Protein AF-U2UKI4-F1 (afdb_monomer_lite)

pLDDT: mean 73.52, std 23.86, range [26.61, 98.69]

Sequence (306 aa):
MVTELLAALIFVGAVLVFVGRFYAHRKAKPEQERKERENLVVSTERLKEELSRSADVIVARMEEHVEQLDGMLQEADAKNSVFEALLRESEENRKALEASLQAARETVQKLREQQEASAAQIRSMERVVQALPAQGVPFVPPPPPIPMGAAATYEGGAPAAEPAPTVTEREDAAEFAAVLQNSIERDAVGEETSKTPLASTIGQVREAEKIVSPPSAPPLDAKEAKEAKGAEALPAPRGIKPAPVPPRMEAPAPKTAEGPHEATTADRARALLLSGIPVEEVSRQTGMGKGAVELVKEMSRRQLAQ

Foldseek 3Di:
DVVVVVVVVVVVVVVVVVVVVVVVVVVVVVVVVVVVVVVVVVVVVVVVVVVVVVVVVVVVVVVVVVVVVVVVVVVVVVVVVVVVVVVVVVVVVVVVVVVVVVVVVVVVVVVVVVVVVVVVVVVVVVVVVVPDPDDDDDDDDDDDDDDDDDDDDDDDDDDDDDPDDDPPVVVVVVVVVVVVVVVVVVVVVVVVDDDDDDDDDPDPDDDDDDDDDDDDDDDDDDDDDDDDDDDDDDDDDDDDDDDDDDDDDDDPDDDDDDDDDPQDLLNQLLVCVVVVHDLVVSCVVSVPPSVRSVVSVVVVVVVVVD

Secondary structure (DSSP, 8-state):
-HHHHHHHHHHHHHHHHHHHHHHHHHHHHHHHHHHHHHHHHHHHHHHHHHHHHHHHHHHHHHHHHHHHHHHHHHHHHHHHHHHHHHHHHHHHHHHHHHHHHHHHHHHHHHHHHHHHHHHHHHHHHHHHHHTS----PPP-PPPPPPP---------------PPPPTTHHHHHHHHHHHHHHHHHHHHHHHTS--------S---S---------------------------------PPPPPPPP-PPPPPPP---------HHHHHHHHHHTT--HHHHHHHH---HHHHHHHHHHHHHHTT-

Structure (mmCIF, N/CA/C/O backbone):
data_AF-U2UKI4-F1
#
_entry.id   AF-U2UKI4-F1
#
loop_
_atom_site.group_PDB
_atom_site.id
_atom_site.type_symbol
_atom_site.label_atom_id
_atom_site.label_alt_id
_atom_site.label_comp_id
_atom_site.label_asym_id
_atom_site.label_entity_id
_atom_site.label_seq_id
_atom_site.pdbx_PDB_ins_code
_atom_site.Cartn_x
_atom_site.Cartn_y
_atom_site.Cartn_z
_atom_site.occupancy
_atom_site.B_iso_or_equiv
_atom_site.auth_seq_id
_atom_site.auth_comp_id
_atom_site.auth_asym_id
_atom_site.auth_atom_id
_atom_site.pdbx_PDB_model_num
ATOM 1 N N . MET A 1 1 ? 57.904 27.242 -67.531 1.00 71.69 1 MET A N 1
ATOM 2 C CA . MET A 1 1 ? 57.538 26.172 -68.484 1.00 71.69 1 MET A CA 1
ATOM 3 C C . MET A 1 1 ? 57.371 24.811 -67.800 1.00 71.69 1 MET A C 1
ATOM 5 O O . MET A 1 1 ? 56.239 24.400 -67.598 1.00 71.69 1 MET A O 1
ATOM 9 N N . VAL A 1 2 ? 58.436 24.101 -67.389 1.00 81.31 2 VAL A N 1
ATOM 10 C CA . VAL A 1 2 ? 58.304 22.723 -66.837 1.00 81.31 2 VAL A CA 1
ATOM 11 C C . VAL A 1 2 ? 57.632 22.678 -65.453 1.00 81.31 2 VAL A C 1
ATOM 13 O O . VAL A 1 2 ? 56.797 21.816 -65.195 1.00 81.31 2 VAL A O 1
ATOM 16 N N . THR A 1 3 ? 57.939 23.629 -64.569 1.00 88.25 3 THR A N 1
ATOM 17 C CA . THR A 1 3 ? 57.334 23.724 -63.226 1.00 88.25 3 THR A CA 1
ATOM 18 C C . THR A 1 3 ? 55.847 24.083 -63.267 1.00 88.25 3 THR A C 1
ATOM 20 O O . THR A 1 3 ? 55.067 23.564 -62.475 1.00 88.25 3 THR A O 1
ATOM 23 N N . GLU A 1 4 ? 55.437 24.915 -64.224 1.00 86.56 4 GLU A N 1
ATOM 24 C CA . GLU A 1 4 ? 54.034 25.288 -64.445 1.00 86.56 4 GLU A CA 1
ATOM 25 C C . GLU A 1 4 ? 53.211 24.102 -64.958 1.00 86.56 4 GLU A C 1
ATOM 27 O O . GLU A 1 4 ? 52.082 23.907 -64.517 1.00 86.56 4 GLU A O 1
ATOM 32 N N . LEU A 1 5 ? 53.791 23.257 -65.820 1.00 89.06 5 LEU A N 1
ATOM 33 C CA . LEU A 1 5 ? 53.155 22.017 -66.277 1.00 89.06 5 LEU A CA 1
ATOM 34 C C . LEU A 1 5 ? 52.979 21.006 -65.136 1.00 89.06 5 LEU A C 1
ATOM 36 O O . LEU A 1 5 ? 51.926 20.378 -65.031 1.00 89.06 5 LEU A O 1
ATOM 40 N N . LEU A 1 6 ? 53.975 20.876 -64.252 1.00 90.88 6 LEU A N 1
ATOM 41 C CA . LEU A 1 6 ? 53.879 20.002 -63.080 1.00 90.88 6 LEU A CA 1
ATOM 42 C C . LEU A 1 6 ? 52.797 20.496 -62.103 1.00 90.88 6 LEU A C 1
ATOM 44 O O . LEU A 1 6 ? 51.985 19.705 -61.625 1.00 90.88 6 LEU A O 1
ATOM 48 N N . ALA A 1 7 ? 52.746 21.808 -61.855 1.00 88.38 7 ALA A N 1
ATOM 49 C CA . ALA A 1 7 ? 51.719 22.425 -61.020 1.00 88.38 7 ALA A CA 1
ATOM 50 C C . ALA A 1 7 ? 50.311 22.261 -61.621 1.00 88.38 7 ALA A C 1
ATOM 52 O O . ALA A 1 7 ? 49.372 21.924 -60.898 1.00 88.38 7 ALA A O 1
ATOM 53 N N . ALA A 1 8 ? 50.166 22.419 -62.942 1.00 93.31 8 ALA A N 1
ATOM 54 C CA . ALA A 1 8 ? 48.902 22.196 -63.640 1.00 93.31 8 ALA A CA 1
ATOM 55 C C . ALA A 1 8 ? 48.437 20.733 -63.532 1.00 93.31 8 ALA A C 1
ATOM 57 O O . ALA A 1 8 ? 47.262 20.484 -63.267 1.00 93.31 8 ALA A O 1
ATOM 58 N N . LEU A 1 9 ? 49.348 19.762 -63.659 1.00 93.62 9 LEU A N 1
ATOM 59 C CA . LEU A 1 9 ? 49.018 18.339 -63.531 1.00 93.62 9 LEU A CA 1
ATOM 60 C C . LEU A 1 9 ? 48.553 17.982 -62.110 1.00 93.62 9 LEU A C 1
ATOM 62 O O . LEU A 1 9 ? 47.568 17.261 -61.945 1.00 93.62 9 LEU A O 1
ATOM 66 N N . ILE A 1 10 ? 49.219 18.522 -61.085 1.00 93.50 10 ILE A N 1
ATOM 67 C CA . ILE A 1 10 ? 48.817 18.344 -59.682 1.00 93.50 10 ILE A CA 1
ATOM 68 C C . ILE A 1 10 ? 47.435 18.959 -59.442 1.00 93.50 10 ILE A C 1
ATOM 70 O O . ILE A 1 10 ? 46.594 18.335 -58.797 1.00 93.50 10 ILE A O 1
ATOM 74 N N . PHE A 1 11 ? 47.171 20.147 -59.993 1.00 95.12 11 PHE A N 1
ATOM 75 C CA . PHE A 1 11 ? 45.873 20.805 -59.855 1.00 95.12 11 PHE A CA 1
ATOM 76 C C . PHE A 1 11 ? 44.751 19.988 -60.509 1.00 95.12 11 PHE A C 1
ATOM 78 O O . PHE A 1 11 ? 43.715 19.755 -59.889 1.00 95.12 11 PHE A O 1
ATOM 85 N N . VAL A 1 12 ? 44.975 19.470 -61.719 1.00 95.50 12 VAL A N 1
ATOM 86 C CA . VAL A 1 12 ? 44.020 18.586 -62.407 1.00 95.50 12 VAL A CA 1
ATOM 87 C C . VAL A 1 12 ? 43.784 17.300 -61.610 1.00 95.50 12 VAL A C 1
ATOM 89 O O . VAL A 1 12 ? 42.635 16.894 -61.432 1.00 95.50 12 VAL A O 1
ATOM 92 N N . GLY A 1 13 ? 44.842 16.691 -61.068 1.00 94.25 13 GLY A N 1
ATOM 93 C CA . GLY A 1 13 ? 44.728 15.519 -60.198 1.00 94.25 13 GLY A CA 1
ATOM 94 C C . GLY A 1 13 ? 43.911 15.798 -58.932 1.00 94.25 13 GLY A C 1
ATOM 95 O O . GLY A 1 13 ? 43.020 15.022 -58.586 1.00 94.25 13 GLY A O 1
ATOM 96 N N . ALA A 1 14 ? 44.148 16.936 -58.276 1.00 94.94 14 ALA A N 1
ATOM 97 C CA . ALA A 1 14 ? 43.405 17.352 -57.088 1.00 94.94 14 ALA A CA 1
ATOM 98 C C . ALA A 1 14 ? 41.920 17.603 -57.392 1.00 94.94 14 ALA A C 1
ATOM 100 O O . ALA A 1 14 ? 41.055 17.161 -56.633 1.00 94.94 14 ALA A O 1
ATOM 101 N N . VAL A 1 15 ? 41.610 18.241 -58.526 1.00 95.69 15 VAL A N 1
ATOM 102 C CA . VAL A 1 15 ? 40.228 18.447 -58.986 1.00 95.69 15 VAL A CA 1
ATOM 103 C C . VAL A 1 15 ? 39.543 17.107 -59.262 1.00 95.69 15 VAL A C 1
ATOM 105 O O . VAL A 1 15 ? 38.402 16.909 -58.842 1.00 95.69 15 VAL A O 1
ATOM 108 N N . LEU A 1 16 ? 40.233 16.154 -59.894 1.00 94.31 16 LEU A N 1
ATOM 109 C CA . LEU A 1 16 ? 39.678 14.829 -60.180 1.00 94.31 16 LEU A CA 1
ATOM 110 C C . LEU A 1 16 ? 39.326 14.067 -58.890 1.00 94.31 16 LEU A C 1
ATOM 112 O O . LEU A 1 16 ? 38.229 13.515 -58.769 1.00 94.31 16 LEU A O 1
ATOM 116 N N . VAL A 1 17 ? 40.221 14.087 -57.897 1.00 94.12 17 VAL A N 1
ATOM 117 C CA . VAL A 1 17 ? 39.981 13.477 -56.577 1.00 94.12 17 VAL A CA 1
ATOM 118 C C . VAL A 1 17 ? 38.844 14.188 -55.845 1.00 94.12 17 VAL A C 1
ATOM 120 O O . VAL A 1 17 ? 37.998 13.527 -55.236 1.00 94.12 17 VAL A O 1
ATOM 123 N N . PHE A 1 18 ? 38.779 15.518 -55.928 1.00 93.94 18 PHE A N 1
ATOM 124 C CA . PHE A 1 18 ? 37.716 16.304 -55.308 1.00 93.94 18 PHE A CA 1
ATOM 125 C C . PHE A 1 18 ? 36.343 15.956 -55.889 1.00 93.94 18 PHE A C 1
ATOM 127 O O . PHE A 1 18 ? 35.408 15.701 -55.132 1.00 93.94 18 PHE A O 1
ATOM 134 N N . VAL A 1 19 ? 36.225 15.852 -57.216 1.00 91.50 19 VAL A N 1
ATOM 135 C CA . VAL A 1 19 ? 34.980 15.457 -57.889 1.00 91.50 19 VAL A CA 1
ATOM 136 C C . VAL A 1 19 ? 34.596 14.020 -57.530 1.00 91.50 19 VAL A C 1
ATOM 138 O O . VAL A 1 19 ? 33.446 13.773 -57.161 1.00 91.50 19 VAL A O 1
ATOM 141 N N . GLY A 1 20 ? 35.544 13.078 -57.549 1.00 91.19 20 GLY A N 1
ATOM 142 C CA . GLY A 1 20 ? 35.289 11.689 -57.146 1.00 91.19 20 GLY A CA 1
ATOM 143 C C . GLY A 1 20 ? 34.791 11.580 -55.701 1.00 91.19 20 GLY A C 1
ATOM 144 O O . GLY A 1 20 ? 33.790 10.914 -55.424 1.00 91.19 20 GLY A O 1
ATOM 145 N N . ARG A 1 21 ? 35.427 12.311 -54.780 1.00 89.88 21 ARG A N 1
ATOM 146 C CA . ARG A 1 21 ? 35.024 12.371 -53.370 1.00 89.88 21 ARG A CA 1
ATOM 147 C C . ARG A 1 21 ? 33.685 13.084 -53.180 1.00 89.88 21 ARG A C 1
ATOM 149 O O . ARG A 1 21 ? 32.901 12.662 -52.333 1.00 89.88 21 ARG A O 1
ATOM 156 N N . PHE A 1 22 ? 33.389 14.106 -53.980 1.00 86.50 22 PHE A N 1
ATOM 157 C CA . PHE A 1 22 ? 32.106 14.806 -53.963 1.00 86.50 22 PHE A CA 1
ATOM 158 C C . PHE A 1 22 ? 30.955 13.894 -54.408 1.00 86.50 22 PHE A C 1
ATOM 160 O O . PHE A 1 22 ? 29.929 13.834 -53.733 1.00 86.50 22 PHE A O 1
ATOM 167 N N . TYR A 1 23 ? 31.134 13.115 -55.480 1.00 86.88 23 TYR A N 1
ATOM 168 C CA . TYR A 1 23 ? 30.135 12.134 -55.920 1.00 86.88 23 TYR A CA 1
ATOM 169 C C . TYR A 1 23 ? 29.946 10.992 -54.915 1.00 86.88 23 TYR A C 1
ATOM 171 O O . TYR A 1 23 ? 28.807 10.599 -54.658 1.00 86.88 23 TYR A O 1
ATOM 179 N N . ALA A 1 24 ? 31.029 10.490 -54.312 1.00 80.31 24 ALA A N 1
ATOM 180 C CA . ALA A 1 24 ? 30.949 9.468 -53.269 1.00 80.31 24 ALA A CA 1
ATOM 181 C C . ALA A 1 24 ? 30.188 9.976 -52.032 1.00 80.31 24 ALA A C 1
ATOM 183 O O . ALA A 1 24 ? 29.273 9.306 -51.559 1.00 80.31 24 ALA A O 1
ATOM 184 N N . HIS A 1 25 ? 30.482 11.195 -51.566 1.00 78.88 25 HIS A N 1
ATOM 185 C CA . HIS A 1 25 ? 29.762 11.823 -50.449 1.00 78.88 25 HIS A CA 1
ATOM 186 C C . HIS A 1 25 ? 28.290 12.076 -50.761 1.00 78.88 25 HIS A C 1
ATOM 188 O O . HIS A 1 25 ? 27.431 11.869 -49.906 1.00 78.88 25 HIS A O 1
ATOM 194 N N . ARG A 1 26 ? 27.970 12.488 -51.991 1.00 78.62 26 ARG A N 1
ATOM 195 C CA . ARG A 1 26 ? 26.581 12.749 -52.390 1.00 78.62 26 ARG A CA 1
ATOM 196 C C . ARG A 1 26 ? 25.742 11.470 -52.473 1.00 78.62 26 ARG A C 1
ATOM 198 O O . ARG A 1 26 ? 24.541 11.542 -52.251 1.00 78.62 26 ARG A O 1
ATOM 205 N N . LYS A 1 27 ? 26.366 10.317 -52.743 1.00 76.62 27 LYS A N 1
ATOM 206 C CA . LYS A 1 27 ? 25.721 8.992 -52.689 1.00 76.62 27 LYS A CA 1
ATOM 207 C C . LYS A 1 27 ? 25.698 8.390 -51.280 1.00 76.62 27 LYS A C 1
ATOM 209 O O . LYS A 1 27 ? 24.768 7.665 -50.957 1.00 76.62 27 LYS A O 1
ATOM 214 N N . ALA A 1 28 ? 26.674 8.714 -50.434 1.00 76.06 28 ALA A N 1
ATOM 215 C CA . ALA A 1 28 ? 26.729 8.227 -49.056 1.00 76.06 28 ALA A CA 1
ATOM 216 C C . ALA A 1 28 ? 25.673 8.877 -48.142 1.00 76.06 28 ALA A C 1
ATOM 218 O O . ALA A 1 28 ? 25.154 8.205 -47.259 1.00 76.06 28 ALA A O 1
ATOM 219 N N . LYS A 1 29 ? 25.311 10.148 -48.375 1.00 76.44 29 LYS A N 1
ATOM 220 C CA . LYS A 1 29 ? 24.266 10.854 -47.605 1.00 76.44 29 LYS A CA 1
ATOM 221 C C . LYS A 1 29 ? 22.887 10.168 -47.613 1.00 76.44 29 LYS A C 1
ATOM 223 O O . LYS A 1 29 ? 22.391 9.895 -46.527 1.00 76.44 29 LYS A O 1
ATOM 228 N N . PRO A 1 30 ? 22.268 9.843 -48.768 1.00 78.00 30 PRO A N 1
ATOM 229 C CA . PRO A 1 30 ? 20.951 9.197 -48.775 1.00 78.00 30 PRO A CA 1
ATOM 230 C C . PRO A 1 30 ? 20.979 7.783 -48.177 1.00 78.00 30 PRO A C 1
ATOM 232 O O . PRO A 1 30 ? 20.024 7.373 -47.525 1.00 78.00 30 PRO A O 1
ATOM 235 N N . GLU A 1 31 ? 22.081 7.047 -48.346 1.00 79.81 31 GLU A N 1
ATOM 236 C CA . GLU A 1 31 ? 22.286 5.740 -47.705 1.00 79.81 31 GLU A CA 1
ATOM 237 C C . GLU A 1 31 ? 22.402 5.861 -46.180 1.00 79.81 31 GLU A C 1
ATOM 239 O O . GLU A 1 31 ? 21.890 5.021 -45.442 1.00 79.81 31 GLU A O 1
ATOM 244 N N . GLN A 1 32 ? 23.054 6.916 -45.691 1.00 83.12 32 GLN A N 1
ATOM 245 C CA . GLN A 1 32 ? 23.156 7.198 -44.264 1.00 83.12 32 GLN A CA 1
ATOM 246 C C . GLN A 1 32 ? 21.801 7.609 -43.675 1.00 83.12 32 GLN A C 1
ATOM 248 O O . GLN A 1 32 ? 21.391 7.041 -42.669 1.00 83.12 32 GLN A O 1
ATOM 253 N N . GLU A 1 33 ? 21.068 8.510 -44.331 1.00 85.00 33 GLU A N 1
ATOM 254 C CA . GLU A 1 33 ? 19.724 8.918 -43.897 1.00 85.00 33 GLU A CA 1
ATOM 255 C C . GLU A 1 33 ? 18.743 7.738 -43.882 1.00 85.00 33 GLU A C 1
ATOM 257 O O . GLU A 1 33 ? 17.903 7.628 -42.989 1.00 85.00 33 GLU A O 1
ATOM 262 N N . ARG A 1 34 ? 18.851 6.819 -44.849 1.00 85.75 34 ARG A N 1
ATOM 263 C CA . ARG A 1 34 ? 18.060 5.585 -44.860 1.00 85.75 34 ARG A CA 1
ATOM 264 C C . ARG A 1 34 ? 18.388 4.699 -43.657 1.00 85.75 34 ARG A C 1
ATOM 266 O O . ARG A 1 34 ? 17.469 4.262 -42.973 1.00 85.75 34 ARG A O 1
ATOM 273 N N . LYS A 1 35 ? 19.673 4.485 -43.365 1.00 87.19 35 LYS A N 1
ATOM 274 C CA . LYS A 1 35 ? 20.114 3.718 -42.187 1.00 87.19 35 LYS A CA 1
ATOM 275 C C . LYS A 1 35 ? 19.677 4.370 -40.879 1.00 87.19 35 LYS A C 1
ATOM 277 O O . LYS A 1 35 ? 19.259 3.675 -39.963 1.00 87.19 35 LYS A O 1
ATOM 282 N N . GLU A 1 36 ? 19.734 5.695 -40.789 1.00 88.25 36 GLU A N 1
ATOM 283 C CA . GLU A 1 36 ? 19.245 6.440 -39.626 1.00 88.25 36 GLU A CA 1
ATOM 284 C C . GLU A 1 36 ? 17.736 6.244 -39.438 1.00 88.25 36 GLU A C 1
ATOM 286 O O . GLU A 1 36 ? 17.299 5.975 -38.321 1.00 88.25 36 GLU A O 1
ATOM 291 N N . ARG A 1 37 ? 16.943 6.277 -40.518 1.00 91.75 37 ARG A N 1
ATOM 292 C CA . ARG A 1 37 ? 15.501 5.971 -40.474 1.00 91.75 37 ARG A CA 1
ATOM 293 C C . ARG A 1 37 ? 15.219 4.530 -40.060 1.00 91.75 37 ARG A C 1
ATOM 295 O O . ARG A 1 37 ? 14.342 4.311 -39.234 1.00 91.75 37 ARG A O 1
ATOM 302 N N . GLU A 1 38 ? 15.958 3.565 -40.598 1.00 91.31 38 GLU A N 1
ATOM 303 C CA . GLU A 1 38 ? 15.836 2.154 -40.211 1.00 91.31 38 GLU A CA 1
ATOM 304 C C . GLU A 1 38 ? 16.167 1.969 -38.718 1.00 91.31 38 GLU A C 1
ATOM 306 O O . GLU A 1 38 ? 15.392 1.357 -37.985 1.00 91.31 38 GLU A O 1
ATOM 311 N N . ASN A 1 39 ? 17.239 2.596 -38.226 1.00 92.56 39 ASN A N 1
ATOM 312 C CA . ASN A 1 39 ? 17.608 2.572 -36.808 1.00 92.56 39 ASN A CA 1
ATOM 313 C C . ASN A 1 39 ? 16.569 3.261 -35.911 1.00 92.56 39 ASN A C 1
ATOM 315 O O . ASN A 1 39 ? 16.307 2.787 -34.805 1.00 92.56 39 ASN A O 1
ATOM 319 N N . LEU A 1 40 ? 15.973 4.366 -36.368 1.00 93.69 40 LEU A N 1
ATOM 320 C CA . LEU A 1 40 ? 14.883 5.055 -35.671 1.00 93.69 40 LEU A CA 1
ATOM 321 C C . LEU A 1 40 ? 13.663 4.144 -35.535 1.00 93.69 40 LEU A C 1
ATOM 3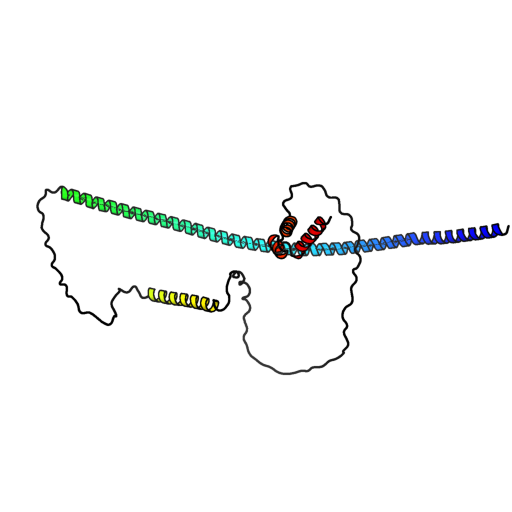23 O O . LEU A 1 40 ? 13.140 4.011 -34.433 1.00 93.69 40 LEU A O 1
ATOM 327 N N . VAL A 1 41 ? 13.253 3.471 -36.614 1.00 94.69 41 VAL A N 1
ATOM 328 C CA . VAL A 1 41 ? 12.132 2.518 -36.583 1.00 94.69 41 VAL A CA 1
ATOM 329 C C . VAL A 1 41 ? 12.418 1.394 -35.587 1.00 94.69 41 VAL A C 1
ATOM 331 O O . VAL A 1 41 ? 11.618 1.171 -34.680 1.00 94.69 41 VAL A O 1
ATOM 334 N N . VAL A 1 42 ? 13.602 0.778 -35.656 1.00 95.38 42 VAL A N 1
ATOM 335 C CA . VAL A 1 42 ? 14.006 -0.268 -34.702 1.00 95.38 42 VAL A CA 1
ATOM 336 C C . VAL A 1 42 ? 14.007 0.258 -33.263 1.00 95.38 42 VAL A C 1
ATOM 338 O O . VAL A 1 42 ? 13.518 -0.418 -32.363 1.00 95.38 42 VAL A O 1
ATOM 341 N N . SER A 1 43 ? 14.495 1.478 -33.024 1.00 92.94 43 SER A N 1
ATOM 342 C CA . SER A 1 43 ? 14.511 2.079 -31.682 1.00 92.94 43 SER A CA 1
ATOM 343 C C . SER A 1 43 ? 13.098 2.343 -31.156 1.00 92.94 43 SER A C 1
ATOM 345 O O . SER A 1 43 ? 12.835 2.126 -29.976 1.00 92.94 43 SER A O 1
ATOM 347 N N . THR A 1 44 ? 12.167 2.764 -32.019 1.00 95.25 44 THR A N 1
ATOM 348 C CA . THR A 1 44 ? 10.759 2.954 -31.634 1.00 95.25 44 THR A CA 1
ATOM 349 C C . THR A 1 44 ? 10.053 1.636 -31.335 1.00 95.25 44 THR A C 1
ATOM 351 O O . THR A 1 44 ? 9.263 1.571 -30.394 1.00 95.25 44 THR A O 1
ATOM 354 N N . GLU A 1 45 ? 10.359 0.572 -32.081 1.00 95.75 45 GLU A N 1
ATOM 355 C CA . GLU A 1 45 ? 9.827 -0.766 -31.813 1.00 95.75 45 GLU A CA 1
ATOM 356 C C . GLU A 1 45 ? 10.361 -1.320 -30.491 1.00 95.75 45 GLU A C 1
ATOM 358 O O . GLU A 1 45 ? 9.579 -1.815 -29.681 1.00 95.75 45 GLU A O 1
ATOM 363 N N . ARG A 1 46 ? 11.661 -1.151 -30.223 1.00 94.19 46 ARG A N 1
ATOM 364 C CA . ARG A 1 46 ? 12.276 -1.516 -28.938 1.00 94.19 46 ARG A CA 1
ATOM 365 C C . ARG A 1 46 ? 11.680 -0.742 -27.771 1.00 94.19 46 ARG A C 1
ATOM 367 O O . ARG A 1 46 ? 11.338 -1.347 -26.763 1.00 94.19 46 ARG A O 1
ATOM 374 N N . LEU A 1 47 ? 11.489 0.569 -27.918 1.00 95.50 47 LEU A N 1
ATOM 375 C CA . LEU A 1 47 ? 10.845 1.381 -2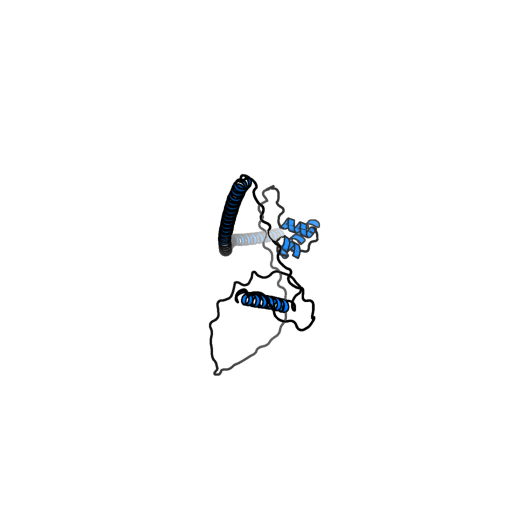6.888 1.00 95.50 47 LEU A CA 1
ATOM 376 C C . LEU A 1 47 ? 9.405 0.921 -26.631 1.00 95.50 47 LEU A C 1
ATOM 378 O O . LEU A 1 47 ? 8.982 0.854 -25.483 1.00 95.50 47 LEU A O 1
ATOM 382 N N . LYS A 1 48 ? 8.649 0.585 -27.682 1.00 97.00 48 LYS A N 1
ATOM 383 C CA . LYS A 1 48 ? 7.291 0.046 -27.544 1.00 97.00 48 LYS A CA 1
ATOM 384 C C . LYS A 1 48 ? 7.294 -1.292 -26.801 1.00 97.00 48 LYS A C 1
ATOM 386 O O . LYS A 1 48 ? 6.447 -1.497 -25.936 1.00 97.00 48 LYS A O 1
ATOM 391 N N . GLU A 1 49 ? 8.240 -2.174 -27.121 1.00 96.81 49 GLU A N 1
ATOM 392 C CA . GLU A 1 49 ? 8.427 -3.462 -26.448 1.00 96.81 49 GLU A CA 1
ATOM 393 C C . GLU A 1 49 ? 8.748 -3.258 -24.959 1.00 96.81 49 GLU A C 1
ATOM 395 O O . GLU A 1 49 ? 8.048 -3.792 -24.099 1.00 96.81 49 GLU A O 1
ATOM 400 N N . GLU A 1 50 ? 9.724 -2.409 -24.635 1.00 96.31 50 GLU A N 1
ATOM 401 C CA . GLU A 1 50 ? 10.082 -2.088 -23.249 1.00 96.31 50 GLU A CA 1
ATOM 402 C C . GLU A 1 50 ? 8.938 -1.417 -22.489 1.00 96.31 50 GLU A C 1
ATOM 404 O O . GLU A 1 50 ? 8.698 -1.749 -21.329 1.00 96.31 50 GLU A O 1
ATOM 409 N N . LEU A 1 51 ? 8.192 -0.520 -23.136 1.00 96.81 51 LEU A N 1
ATOM 410 C CA . LEU A 1 51 ? 7.058 0.154 -22.516 1.00 96.81 51 LEU A CA 1
ATOM 411 C C . LEU A 1 51 ? 5.917 -0.825 -22.237 1.00 96.81 51 LEU A C 1
ATOM 413 O O . LEU A 1 51 ? 5.388 -0.812 -21.128 1.00 96.81 51 LEU A O 1
ATOM 417 N N . SER A 1 52 ? 5.590 -1.712 -23.181 1.00 95.50 52 SER A N 1
ATOM 418 C CA . SER A 1 52 ? 4.603 -2.777 -22.953 1.00 95.50 52 SER A CA 1
ATOM 419 C C . SER A 1 52 ? 5.029 -3.702 -21.814 1.00 95.50 52 SER A C 1
ATOM 421 O O . SER A 1 52 ? 4.262 -3.929 -20.887 1.00 95.50 52 SER A O 1
ATOM 423 N N . ARG A 1 53 ? 6.305 -4.100 -21.791 1.00 95.75 53 ARG A N 1
ATOM 424 C CA . ARG A 1 53 ? 6.875 -4.911 -20.717 1.00 95.75 53 ARG A CA 1
ATOM 425 C C . ARG A 1 53 ? 6.825 -4.198 -19.368 1.00 95.75 53 ARG A C 1
ATOM 427 O O . ARG A 1 53 ? 6.550 -4.828 -18.354 1.00 95.75 53 ARG A O 1
ATOM 434 N N . SER A 1 54 ? 7.099 -2.893 -19.345 1.00 96.00 54 SER A N 1
ATOM 435 C CA . SER A 1 54 ? 7.016 -2.093 -18.122 1.00 96.00 54 SER A CA 1
ATOM 436 C C . SER A 1 54 ? 5.574 -1.959 -17.639 1.00 96.00 54 SER A C 1
ATOM 438 O O . SER A 1 54 ? 5.333 -2.074 -16.442 1.00 96.00 54 SER A O 1
ATOM 440 N N . ALA A 1 55 ? 4.620 -1.786 -18.558 1.00 96.56 55 ALA A N 1
ATOM 441 C CA . ALA A 1 55 ? 3.204 -1.698 -18.241 1.00 96.56 55 ALA A CA 1
ATOM 442 C C . ALA A 1 55 ? 2.697 -3.017 -17.649 1.00 96.56 55 ALA A C 1
ATOM 444 O O . ALA A 1 55 ? 2.082 -2.988 -16.589 1.00 96.56 55 ALA A O 1
ATOM 445 N N . ASP A 1 56 ? 3.039 -4.157 -18.251 1.00 97.19 56 ASP A N 1
ATOM 446 C CA . ASP A 1 56 ? 2.647 -5.479 -17.746 1.00 97.19 56 ASP A CA 1
ATOM 447 C C . ASP A 1 56 ? 3.206 -5.742 -16.342 1.00 97.19 56 ASP A C 1
ATOM 449 O O . ASP A 1 56 ? 2.490 -6.208 -15.458 1.00 97.19 56 ASP A O 1
ATOM 453 N N . VAL A 1 57 ? 4.472 -5.382 -16.095 1.00 96.94 57 VAL A N 1
ATOM 454 C CA . VAL A 1 57 ? 5.086 -5.515 -14.763 1.00 96.94 57 VAL A CA 1
ATOM 455 C C . VAL A 1 57 ? 4.412 -4.597 -13.740 1.00 96.94 57 VAL A C 1
ATOM 457 O O . VAL A 1 57 ? 4.206 -5.000 -12.596 1.00 96.94 57 VAL A O 1
ATOM 460 N N . ILE A 1 58 ? 4.069 -3.365 -14.127 1.00 96.19 58 ILE A N 1
ATOM 461 C CA . ILE A 1 58 ? 3.369 -2.426 -13.242 1.00 96.19 58 ILE A CA 1
ATOM 462 C C . ILE A 1 58 ? 1.966 -2.940 -12.921 1.00 96.19 58 ILE A C 1
ATOM 464 O O . ILE A 1 58 ? 1.588 -2.926 -11.754 1.00 96.19 58 ILE A O 1
ATOM 468 N N . VAL A 1 59 ? 1.218 -3.417 -13.918 1.00 96.38 59 VAL A N 1
ATOM 469 C CA . VAL A 1 59 ? -0.133 -3.963 -13.728 1.00 96.38 59 VAL A CA 1
ATOM 470 C C . VAL A 1 59 ? -0.093 -5.171 -12.800 1.00 96.38 59 VAL A C 1
ATOM 472 O O . VAL A 1 59 ? -0.811 -5.167 -11.808 1.00 96.38 59 VAL A O 1
ATOM 475 N N . ALA A 1 60 ? 0.801 -6.134 -13.044 1.00 96.88 60 ALA A N 1
ATOM 476 C CA . ALA A 1 60 ? 0.937 -7.315 -12.190 1.00 96.88 60 ALA A CA 1
ATOM 477 C C . ALA A 1 60 ? 1.256 -6.941 -10.733 1.00 96.88 60 ALA A C 1
ATOM 479 O O . ALA A 1 60 ? 0.683 -7.491 -9.797 1.00 96.88 60 ALA A O 1
ATOM 480 N N . ARG A 1 61 ? 2.134 -5.952 -10.529 1.00 97.25 61 ARG A N 1
ATOM 481 C CA . ARG A 1 61 ? 2.460 -5.469 -9.183 1.00 97.25 61 ARG A CA 1
ATOM 482 C C . ARG A 1 61 ? 1.299 -4.728 -8.524 1.00 97.25 61 ARG A C 1
ATOM 484 O O . ARG A 1 61 ? 1.110 -4.832 -7.317 1.00 97.25 61 ARG A O 1
ATOM 491 N N . MET A 1 62 ? 0.554 -3.931 -9.288 1.00 96.75 62 MET A N 1
ATOM 492 C CA . MET A 1 62 ? -0.630 -3.250 -8.770 1.00 96.75 62 MET A CA 1
ATOM 493 C C . MET A 1 62 ? -1.724 -4.251 -8.403 1.00 96.75 62 MET A C 1
ATOM 495 O O . MET A 1 62 ? -2.362 -4.060 -7.378 1.00 96.75 62 MET A O 1
ATOM 499 N N . GLU A 1 63 ? -1.904 -5.312 -9.185 1.00 97.19 63 GLU A N 1
ATOM 500 C CA . GLU A 1 63 ? -2.838 -6.400 -8.886 1.00 97.19 63 GLU A CA 1
ATOM 501 C C . GLU A 1 63 ? -2.460 -7.118 -7.584 1.00 97.19 63 GLU A C 1
ATOM 503 O O . GLU A 1 63 ? -3.296 -7.212 -6.691 1.00 97.19 63 GLU A O 1
ATOM 508 N N . GLU A 1 64 ? -1.185 -7.485 -7.407 1.00 97.25 64 GLU A N 1
ATOM 509 C CA . GLU A 1 64 ? -0.674 -8.061 -6.150 1.00 97.25 64 GLU A CA 1
ATOM 510 C C . GLU A 1 64 ? -0.918 -7.128 -4.952 1.00 97.25 64 GLU A C 1
ATOM 512 O O . GLU A 1 64 ? -1.377 -7.552 -3.893 1.00 97.25 64 GLU A O 1
ATOM 517 N N . HIS A 1 65 ? -0.639 -5.831 -5.112 1.00 98.50 65 HIS A N 1
ATOM 518 C CA . HIS A 1 65 ? -0.874 -4.854 -4.051 1.00 98.50 65 HIS A CA 1
ATOM 519 C C . HIS A 1 65 ? -2.371 -4.678 -3.736 1.00 98.50 65 HIS A C 1
ATOM 521 O O . HIS A 1 65 ? -2.717 -4.482 -2.572 1.00 98.50 65 HIS A O 1
ATOM 527 N N . VAL A 1 66 ? -3.252 -4.712 -4.743 1.00 97.81 66 VAL A N 1
ATOM 528 C CA . VAL A 1 66 ? -4.710 -4.629 -4.551 1.00 97.81 66 VAL A CA 1
ATOM 529 C C . VAL A 1 66 ? -5.214 -5.871 -3.824 1.00 97.81 66 VAL A C 1
ATOM 531 O O . VAL A 1 66 ? -5.929 -5.727 -2.839 1.00 97.81 66 VAL A O 1
ATOM 534 N N . GLU A 1 67 ? -4.767 -7.064 -4.214 1.00 97.75 67 GLU A N 1
ATOM 535 C CA . GLU A 1 67 ? -5.110 -8.311 -3.522 1.00 97.75 67 GLU A CA 1
ATOM 536 C C . GLU A 1 67 ? -4.632 -8.294 -2.060 1.00 97.75 67 GLU A C 1
ATOM 538 O O . GLU A 1 67 ? -5.370 -8.664 -1.145 1.00 97.75 67 GLU A O 1
ATOM 543 N N . GLN A 1 68 ? -3.422 -7.783 -1.808 1.00 97.88 68 GLN A N 1
ATOM 544 C CA . GLN A 1 68 ? -2.913 -7.611 -0.449 1.00 97.88 68 GLN A CA 1
ATOM 545 C C . GLN A 1 68 ? -3.756 -6.612 0.365 1.00 97.88 68 GLN A C 1
ATOM 547 O O . GLN A 1 68 ? -4.007 -6.842 1.551 1.00 97.88 68 GLN A O 1
ATOM 552 N N . LEU A 1 69 ? -4.176 -5.497 -0.240 1.00 98.25 69 LEU A N 1
ATOM 553 C CA . LEU A 1 69 ? -5.026 -4.492 0.406 1.00 98.25 69 LEU A CA 1
ATOM 554 C C . LEU A 1 69 ? -6.413 -5.047 0.729 1.00 98.25 69 LEU A C 1
ATOM 556 O O . LEU A 1 69 ? -6.883 -4.844 1.846 1.00 98.25 69 LEU A O 1
ATOM 560 N N . ASP A 1 70 ? -7.024 -5.779 -0.200 1.00 97.94 70 ASP A N 1
ATOM 561 C CA . ASP A 1 70 ? -8.312 -6.439 0.013 1.00 97.94 70 ASP A CA 1
ATOM 562 C C . ASP A 1 70 ? -8.214 -7.475 1.139 1.00 97.94 70 ASP A C 1
ATOM 564 O O . ASP A 1 70 ? -9.079 -7.522 2.015 1.00 97.94 70 ASP A O 1
ATOM 568 N N . GLY A 1 71 ? -7.115 -8.236 1.195 1.00 98.19 71 GLY A N 1
ATOM 569 C CA . GLY A 1 71 ? -6.846 -9.164 2.293 1.00 98.19 71 GLY A CA 1
ATOM 570 C C . GLY A 1 71 ? -6.724 -8.464 3.651 1.00 98.19 71 GLY A C 1
ATOM 571 O O . GLY A 1 71 ? -7.350 -8.884 4.626 1.00 98.19 71 GLY A O 1
ATOM 572 N N . MET A 1 72 ? -5.964 -7.366 3.725 1.00 98.25 72 MET A N 1
ATOM 573 C CA . MET A 1 72 ? -5.836 -6.579 4.960 1.00 98.25 72 MET A CA 1
ATOM 574 C C . MET A 1 72 ? -7.158 -5.927 5.375 1.00 98.25 72 MET A C 1
ATOM 576 O O . MET A 1 72 ? -7.452 -5.858 6.569 1.00 98.25 72 MET A O 1
ATOM 580 N N . LEU A 1 73 ? -7.957 -5.459 4.414 1.00 97.94 73 LEU A N 1
ATOM 581 C CA . LEU A 1 73 ? -9.272 -4.880 4.672 1.00 97.94 73 LEU A CA 1
ATOM 582 C C . LEU A 1 73 ? -10.228 -5.937 5.232 1.00 97.94 73 LEU A C 1
ATOM 584 O O . LEU A 1 73 ? -10.846 -5.714 6.268 1.00 97.94 73 LEU A O 1
ATOM 588 N N . GLN A 1 74 ? -10.272 -7.119 4.615 1.00 98.12 74 GLN A N 1
ATOM 589 C CA . GLN A 1 74 ? -11.101 -8.226 5.083 1.00 98.12 74 GLN A CA 1
ATOM 590 C C . GLN A 1 74 ? -10.688 -8.699 6.485 1.00 98.12 74 GLN A C 1
ATOM 592 O O . GLN A 1 74 ? -11.542 -9.002 7.320 1.00 98.12 74 GLN A O 1
ATOM 597 N N . GLU A 1 75 ? -9.384 -8.732 6.777 1.00 97.94 75 GLU A N 1
ATOM 598 C CA . GLU A 1 75 ? -8.883 -9.045 8.116 1.00 97.94 75 GLU A CA 1
ATOM 599 C C . GLU A 1 75 ? -9.273 -7.965 9.140 1.00 97.94 75 GLU A C 1
ATOM 601 O O . GLU A 1 75 ? -9.658 -8.290 10.268 1.00 97.94 75 GLU A O 1
ATOM 606 N N . ALA A 1 76 ? -9.195 -6.686 8.764 1.00 97.94 76 ALA A N 1
ATOM 607 C CA . ALA A 1 76 ? -9.615 -5.578 9.616 1.00 97.94 76 ALA A CA 1
ATOM 608 C C . ALA A 1 76 ? -11.123 -5.627 9.909 1.00 97.94 76 ALA A C 1
ATOM 610 O O . ALA A 1 76 ? -11.514 -5.486 11.069 1.00 97.94 76 ALA A O 1
ATOM 611 N N . ASP A 1 77 ? -11.951 -5.909 8.903 1.00 97.88 77 ASP A N 1
ATOM 612 C CA . ASP A 1 77 ? -13.402 -6.051 9.052 1.00 97.88 77 ASP A CA 1
ATOM 613 C C . ASP A 1 77 ? -13.765 -7.245 9.944 1.00 97.88 77 ASP A C 1
ATOM 615 O O . ASP A 1 77 ? -14.603 -7.126 10.844 1.00 97.88 77 ASP A O 1
ATOM 619 N N . ALA A 1 78 ? -13.082 -8.382 9.773 1.00 97.69 78 ALA A N 1
ATOM 620 C CA . ALA A 1 78 ? -13.260 -9.546 10.635 1.00 97.69 78 ALA A CA 1
ATOM 621 C C . ALA A 1 78 ? -12.928 -9.210 12.097 1.00 97.69 78 ALA A C 1
ATOM 623 O O . ALA A 1 78 ? -13.734 -9.476 12.992 1.00 97.69 78 ALA A O 1
ATOM 624 N N . LYS A 1 79 ? -11.786 -8.557 12.352 1.00 98.12 79 LYS A N 1
ATOM 625 C CA . LYS A 1 79 ? -11.405 -8.107 13.702 1.00 98.12 79 LYS A CA 1
ATOM 626 C C . LYS A 1 79 ? -12.413 -7.119 14.279 1.00 98.12 79 LYS A C 1
ATOM 628 O O . LYS A 1 79 ? -12.775 -7.242 15.448 1.00 98.12 79 LYS A O 1
ATOM 633 N N . ASN A 1 80 ? -12.892 -6.170 13.477 1.00 97.94 80 ASN A N 1
ATOM 634 C CA . ASN A 1 80 ? -13.876 -5.192 13.924 1.00 97.94 80 ASN A CA 1
ATOM 635 C C . ASN A 1 80 ? -15.196 -5.866 14.327 1.00 97.94 80 ASN A C 1
ATOM 637 O O . ASN A 1 80 ? -15.735 -5.561 15.387 1.00 97.94 80 ASN A O 1
ATOM 641 N N . SER A 1 81 ? -15.663 -6.856 13.559 1.00 98.00 81 SER A N 1
ATOM 642 C CA . SER A 1 81 ? -16.874 -7.615 13.905 1.00 98.00 81 SER A CA 1
ATOM 643 C C . SER A 1 81 ? -16.752 -8.352 15.247 1.00 98.00 81 SER A C 1
ATOM 645 O O . SER A 1 81 ? -17.701 -8.380 16.033 1.00 98.00 81 SER A O 1
ATOM 647 N N . VAL A 1 82 ? -15.563 -8.884 15.556 1.00 97.94 82 VAL A N 1
ATOM 648 C CA . VAL A 1 82 ? -15.277 -9.527 16.846 1.00 97.94 82 VAL A CA 1
ATOM 649 C C . VAL A 1 82 ? -15.278 -8.499 17.973 1.00 97.94 82 VAL A C 1
ATOM 651 O O . VAL A 1 82 ? -15.896 -8.737 19.009 1.00 97.94 82 VAL A O 1
ATOM 654 N N . PHE A 1 83 ? -14.643 -7.339 17.784 1.00 98.12 83 PHE A N 1
ATOM 655 C CA . PHE A 1 83 ? -14.675 -6.271 18.787 1.00 98.12 83 PHE A CA 1
ATOM 656 C C . PHE A 1 83 ? -16.090 -5.756 19.044 1.00 98.12 83 PHE A C 1
ATOM 658 O O . PHE A 1 83 ? -16.458 -5.543 20.196 1.00 98.12 83 PHE A O 1
ATOM 665 N N . GLU A 1 84 ? -16.910 -5.610 18.006 1.00 98.38 84 GLU A N 1
ATOM 666 C CA . GLU A 1 84 ? -18.314 -5.241 18.167 1.00 98.38 84 GLU A CA 1
ATOM 667 C C . GLU A 1 84 ? -19.115 -6.291 18.946 1.00 98.38 84 GLU A C 1
ATOM 669 O O . GLU A 1 84 ? -19.983 -5.930 19.744 1.00 98.38 84 GLU A O 1
ATOM 674 N N . ALA A 1 85 ? -18.845 -7.582 18.737 1.00 97.94 85 ALA A N 1
ATOM 675 C CA . ALA A 1 85 ? -19.474 -8.653 19.507 1.00 97.94 85 ALA A CA 1
ATOM 676 C C . ALA A 1 85 ? -19.045 -8.610 20.983 1.00 97.94 85 ALA A C 1
ATOM 678 O O . ALA A 1 85 ? -19.899 -8.647 21.866 1.00 97.94 85 ALA A O 1
ATOM 679 N N . LEU A 1 86 ? -17.746 -8.434 21.250 1.00 98.31 86 LEU A N 1
ATOM 680 C CA . LEU A 1 86 ? -17.206 -8.307 22.609 1.00 98.31 86 LEU A CA 1
ATOM 681 C C . LEU A 1 86 ? -17.752 -7.075 23.341 1.00 98.31 86 LEU A C 1
ATOM 683 O O . LEU A 1 86 ? -18.050 -7.138 24.532 1.00 98.31 86 LEU A O 1
ATOM 687 N N . LEU A 1 87 ? -17.907 -5.948 22.640 1.00 98.69 87 LEU A N 1
ATOM 688 C CA . LEU A 1 87 ? -18.521 -4.747 23.204 1.00 98.69 87 LEU A CA 1
ATOM 689 C C . LEU A 1 87 ? -19.989 -4.990 23.557 1.00 98.69 87 LEU A C 1
ATOM 691 O O . LEU A 1 87 ? -20.409 -4.612 24.649 1.00 98.69 87 LEU A O 1
ATOM 695 N N . ARG A 1 88 ? -20.754 -5.662 22.685 1.00 98.44 88 ARG A N 1
ATOM 696 C CA . ARG A 1 88 ? -22.146 -6.037 22.986 1.00 98.44 88 ARG A CA 1
ATOM 697 C C . ARG A 1 88 ? -22.232 -6.938 24.212 1.00 98.44 88 ARG A C 1
ATOM 699 O O . ARG A 1 88 ? -23.004 -6.639 25.117 1.00 98.44 88 ARG A O 1
ATOM 706 N N . GLU A 1 89 ? -21.402 -7.973 24.284 1.00 98.31 89 GLU A N 1
ATOM 707 C CA . GLU A 1 89 ? -21.358 -8.878 25.436 1.00 98.31 89 GLU A CA 1
ATOM 708 C C . GLU A 1 89 ? -20.984 -8.133 26.727 1.00 98.31 89 GLU A C 1
ATOM 710 O O . GLU A 1 89 ? -21.613 -8.308 27.771 1.00 98.31 89 GLU A O 1
ATOM 715 N N . SER A 1 90 ? -19.997 -7.235 26.662 1.00 97.69 90 SER A N 1
ATOM 716 C CA . SER A 1 90 ? -19.605 -6.399 27.799 1.00 97.69 90 SER A CA 1
ATOM 717 C C . SER A 1 90 ? -20.738 -5.473 28.254 1.00 97.69 90 SER A C 1
ATOM 719 O O . SER A 1 90 ? -20.999 -5.350 29.454 1.00 97.69 90 SER A O 1
ATOM 721 N N . GLU A 1 91 ? -21.451 -4.845 27.316 1.00 98.25 91 GLU A N 1
ATOM 722 C CA . GLU A 1 91 ? -22.605 -4.002 27.623 1.00 98.25 91 GLU A CA 1
ATOM 723 C C . GLU A 1 91 ? -23.763 -4.792 28.234 1.00 98.25 91 GLU A C 1
ATOM 725 O O . GLU A 1 91 ? -24.426 -4.296 29.149 1.00 98.25 91 GLU A O 1
ATOM 730 N N . GLU A 1 92 ? -24.023 -6.000 27.741 1.00 98.12 92 GLU A N 1
ATOM 731 C CA . GLU A 1 92 ? -25.034 -6.907 28.283 1.00 98.12 92 GLU A CA 1
ATOM 732 C C . GLU A 1 92 ? -24.667 -7.356 29.696 1.00 98.12 92 GLU A C 1
ATOM 734 O O . GLU A 1 92 ? -25.491 -7.231 30.603 1.00 98.12 92 GLU A O 1
ATOM 739 N N . ASN A 1 93 ? -23.412 -7.748 29.923 1.00 98.19 93 ASN A N 1
ATOM 740 C CA . ASN A 1 93 ? -22.898 -8.077 31.251 1.00 98.19 93 ASN A CA 1
ATOM 741 C C . ASN A 1 93 ? -23.007 -6.890 32.213 1.00 98.19 93 ASN A C 1
ATOM 743 O O . ASN A 1 93 ? -23.431 -7.057 33.359 1.00 98.19 93 ASN A O 1
ATOM 747 N N . ARG A 1 94 ? -22.701 -5.669 31.754 1.00 98.31 94 ARG A N 1
ATOM 748 C CA . ARG A 1 94 ? -22.884 -4.450 32.555 1.00 98.31 94 ARG A CA 1
ATOM 749 C C . ARG A 1 94 ? -24.354 -4.241 32.920 1.00 98.31 94 ARG A C 1
ATOM 751 O O . ARG A 1 94 ? -24.654 -3.979 34.083 1.00 98.31 94 ARG A O 1
ATOM 758 N N . LYS A 1 95 ? -25.274 -4.372 31.960 1.00 98.25 95 LYS A N 1
ATOM 759 C CA . LYS A 1 95 ? -26.722 -4.233 32.203 1.00 98.25 95 LYS A CA 1
ATOM 760 C C . LYS A 1 95 ? -27.237 -5.308 33.163 1.00 98.25 95 LYS A C 1
ATOM 762 O O . LYS A 1 95 ? -28.013 -4.992 34.062 1.00 98.25 95 LYS A O 1
ATOM 767 N N . ALA A 1 96 ? -26.787 -6.552 33.011 1.00 98.12 96 ALA A N 1
ATOM 768 C CA . ALA A 1 96 ? -27.139 -7.653 33.902 1.00 98.12 96 ALA A CA 1
ATOM 769 C C . ALA A 1 96 ? -26.634 -7.403 35.331 1.00 98.12 96 ALA A C 1
ATOM 771 O O . ALA A 1 96 ? -27.386 -7.572 36.294 1.00 98.12 96 ALA A O 1
ATOM 772 N N . LEU A 1 97 ? -25.395 -6.920 35.477 1.00 98.25 97 LEU A N 1
ATOM 773 C CA . LEU A 1 97 ? -24.836 -6.536 36.771 1.00 98.25 97 LEU A CA 1
ATOM 774 C C . LEU A 1 97 ? -25.638 -5.394 37.406 1.00 98.25 97 LEU A C 1
ATOM 776 O O . LEU A 1 97 ? -26.007 -5.482 38.575 1.00 98.25 97 LEU A O 1
ATOM 780 N N . GLU A 1 98 ? -25.961 -4.348 36.645 1.00 98.25 98 GLU A N 1
ATOM 781 C CA . GLU A 1 98 ? -26.781 -3.231 37.126 1.00 98.25 98 GLU A CA 1
ATOM 782 C C . GLU A 1 98 ? -28.169 -3.692 37.586 1.00 98.25 98 GLU A C 1
ATOM 784 O O . GLU A 1 98 ? -28.611 -3.298 38.667 1.00 98.25 98 GLU A O 1
ATOM 789 N N . ALA A 1 99 ? -28.825 -4.575 36.829 1.00 97.94 99 ALA A N 1
ATOM 790 C CA . ALA A 1 99 ? -30.106 -5.164 37.215 1.00 97.94 99 ALA A CA 1
ATOM 791 C C . ALA A 1 99 ? -29.987 -6.001 38.500 1.00 97.94 99 ALA A C 1
ATOM 793 O O . ALA A 1 99 ? -30.830 -5.887 39.391 1.00 97.94 99 ALA A O 1
ATOM 794 N N . SER A 1 100 ? -28.911 -6.785 38.647 1.00 97.44 100 SER A N 1
ATOM 795 C CA . SER A 1 100 ? -28.657 -7.566 39.866 1.00 97.44 100 SER A CA 1
ATOM 796 C C . SER A 1 100 ? -28.439 -6.673 41.094 1.00 97.44 100 SER A C 1
ATOM 798 O O . SER A 1 100 ? -28.972 -6.954 42.166 1.00 97.44 100 SER A O 1
ATOM 800 N N . LEU A 1 101 ? -27.734 -5.546 40.935 1.00 98.19 101 LEU A N 1
ATOM 801 C CA . LEU A 1 101 ? -27.523 -4.567 42.002 1.00 98.19 101 LEU A CA 1
ATOM 802 C C . LEU A 1 101 ? -28.820 -3.846 42.376 1.00 98.19 101 LEU A C 1
ATOM 804 O O . LEU A 1 101 ? -29.034 -3.554 43.553 1.00 98.19 101 LEU A O 1
ATOM 808 N N . GLN A 1 102 ? -29.689 -3.557 41.407 1.00 97.81 102 GLN A N 1
ATOM 809 C CA . GLN A 1 102 ? -31.011 -2.988 41.674 1.00 97.81 102 GLN A CA 1
ATOM 810 C C . GLN A 1 102 ? -31.894 -3.978 42.436 1.00 97.81 102 GLN A C 1
ATOM 812 O O . GLN A 1 102 ? -32.421 -3.621 43.488 1.00 97.81 102 GLN A O 1
ATOM 817 N N . ALA A 1 103 ? -31.959 -5.236 41.994 1.00 97.56 103 ALA A N 1
ATOM 818 C CA . ALA A 1 103 ? -32.682 -6.284 42.708 1.00 97.56 103 ALA A CA 1
ATOM 819 C C . ALA A 1 103 ? -32.137 -6.473 44.135 1.00 97.56 103 ALA A C 1
ATOM 821 O O . ALA A 1 103 ? -32.907 -6.503 45.095 1.00 97.56 103 ALA A O 1
ATOM 822 N N . ALA A 1 104 ? -30.812 -6.503 44.310 1.00 97.44 104 ALA A N 1
ATOM 823 C CA . ALA A 1 104 ? -30.185 -6.566 45.628 1.00 97.44 104 ALA A CA 1
ATOM 824 C C . ALA A 1 104 ? -30.586 -5.366 46.508 1.00 97.44 104 ALA A C 1
ATOM 826 O O . ALA A 1 104 ? -30.968 -5.551 47.664 1.00 97.44 104 ALA A O 1
ATOM 827 N N . ARG A 1 105 ? -30.592 -4.140 45.966 1.00 97.62 105 ARG A N 1
ATOM 828 C CA . ARG A 1 105 ? -31.054 -2.944 46.694 1.00 97.62 105 ARG A CA 1
ATOM 829 C C . ARG A 1 105 ? -32.516 -3.051 47.118 1.00 97.62 105 ARG A C 1
ATOM 831 O O . ARG A 1 105 ? -32.822 -2.733 48.264 1.00 97.62 105 ARG A O 1
ATOM 838 N N . GLU A 1 106 ? -33.396 -3.528 46.244 1.00 97.31 106 GLU A N 1
ATOM 839 C CA . GLU A 1 106 ? -34.807 -3.742 46.578 1.00 97.31 106 GLU A CA 1
ATOM 840 C C . GLU A 1 106 ? -34.986 -4.803 47.667 1.00 97.31 106 GLU A C 1
ATOM 842 O O . GLU A 1 106 ? -35.792 -4.618 48.579 1.00 97.31 106 GLU A O 1
ATOM 847 N N . THR A 1 107 ? -34.224 -5.904 47.623 1.00 96.81 107 THR A N 1
ATOM 848 C CA . THR A 1 107 ? -34.280 -6.921 48.687 1.00 96.81 107 THR A CA 1
ATOM 849 C C . THR A 1 107 ? -33.844 -6.348 50.033 1.00 96.81 107 THR A C 1
ATOM 851 O O . THR A 1 107 ? -34.529 -6.558 51.031 1.00 96.81 107 THR A O 1
ATOM 854 N N . VAL A 1 108 ? -32.770 -5.551 50.062 1.00 97.38 108 VAL A N 1
ATOM 855 C CA . VAL A 1 108 ? -32.303 -4.878 51.282 1.00 97.38 108 VAL A CA 1
ATOM 856 C C . VAL A 1 108 ? -33.347 -3.888 51.802 1.00 97.38 108 VAL A C 1
ATOM 858 O O . VAL A 1 108 ? -33.585 -3.841 53.008 1.00 97.38 108 VAL A O 1
ATOM 861 N N . GLN A 1 109 ? -34.006 -3.128 50.920 1.00 96.81 109 GLN A N 1
ATOM 862 C CA . GLN A 1 109 ? -35.094 -2.224 51.309 1.00 96.81 109 GLN A CA 1
ATOM 863 C C . GLN A 1 109 ? -36.276 -2.987 51.918 1.00 96.81 109 GLN A C 1
ATOM 865 O O . GLN A 1 109 ? -36.713 -2.638 53.011 1.00 96.81 109 GLN A O 1
ATOM 870 N N . LYS A 1 110 ? -36.725 -4.080 51.290 1.00 96.88 110 LYS A N 1
ATOM 871 C CA . LYS A 1 110 ? -37.811 -4.926 51.818 1.00 96.88 110 LYS A CA 1
ATOM 872 C C . LYS A 1 110 ? -37.469 -5.537 53.178 1.00 96.88 110 LYS A C 1
ATOM 874 O O . LYS A 1 110 ? -38.308 -5.526 54.077 1.00 96.88 110 LYS A O 1
ATOM 879 N N . LEU A 1 111 ? -36.242 -6.041 53.358 1.00 96.69 111 LEU A N 1
ATOM 880 C CA . LEU A 1 111 ? -35.784 -6.543 54.661 1.00 96.69 111 LEU A CA 1
ATOM 881 C C . LEU A 1 111 ? -35.799 -5.436 55.718 1.00 96.69 111 LEU A C 1
ATOM 883 O O . LEU A 1 111 ? -36.217 -5.671 56.851 1.00 96.69 111 LEU A O 1
ATOM 887 N N . ARG A 1 112 ? -35.363 -4.227 55.352 1.00 96.56 112 ARG A N 1
ATOM 888 C CA . ARG A 1 112 ? -35.365 -3.079 56.257 1.00 96.56 112 ARG A CA 1
ATOM 889 C C . ARG A 1 112 ? -36.783 -2.683 56.663 1.00 96.56 112 ARG A C 1
ATOM 891 O O . ARG A 1 112 ? -37.034 -2.514 57.850 1.00 96.56 112 ARG A O 1
ATOM 898 N N . GLU A 1 113 ? -37.713 -2.595 55.717 1.00 96.31 113 GLU A N 1
ATOM 899 C CA . GLU A 1 113 ? -39.128 -2.311 55.995 1.00 96.31 113 GLU A CA 1
ATOM 900 C C . GLU A 1 113 ? -39.754 -3.381 56.902 1.00 96.31 113 GLU A C 1
ATOM 902 O O . GLU A 1 113 ? -40.458 -3.054 57.857 1.00 96.31 113 GLU A O 1
ATOM 907 N N . GLN A 1 114 ? -39.448 -4.664 56.671 1.00 95.38 114 GLN A N 1
ATOM 908 C CA . GLN A 1 114 ? -39.893 -5.760 57.536 1.00 95.38 114 GLN A CA 1
ATOM 909 C C . GLN A 1 114 ? -39.308 -5.642 58.953 1.00 95.38 114 GLN A C 1
ATOM 911 O O . GLN A 1 114 ? -40.017 -5.844 59.944 1.00 95.38 114 GLN A O 1
ATOM 916 N N . GLN A 1 115 ? -38.026 -5.283 59.068 1.00 93.62 115 GLN A N 1
ATOM 917 C CA . GLN A 1 115 ? -37.378 -5.045 60.354 1.00 93.62 115 GLN A CA 1
ATOM 918 C C . GLN A 1 115 ? -38.020 -3.855 61.081 1.00 93.62 115 GLN A C 1
ATOM 920 O O . GLN A 1 115 ? -38.317 -3.958 62.268 1.00 93.62 115 GLN A O 1
ATOM 925 N N . GLU A 1 116 ? -38.303 -2.755 60.383 1.00 95.06 116 GLU A N 1
ATOM 926 C CA . GLU A 1 116 ? -38.969 -1.580 60.952 1.00 95.06 116 GLU A CA 1
ATOM 927 C C . GLU A 1 116 ? -40.412 -1.891 61.384 1.00 95.06 116 GLU A C 1
ATOM 929 O O . GLU A 1 116 ? -40.814 -1.501 62.482 1.00 95.06 116 GLU A O 1
ATOM 934 N N . ALA A 1 117 ? -41.168 -2.659 60.593 1.00 94.75 117 ALA A N 1
ATOM 935 C CA . ALA A 1 117 ? -42.514 -3.110 60.944 1.00 94.75 117 ALA A CA 1
ATOM 936 C C . ALA A 1 117 ? -42.511 -4.036 62.172 1.00 94.75 117 ALA A C 1
ATOM 938 O O . ALA A 1 117 ? -43.296 -3.836 63.103 1.00 94.75 117 ALA A O 1
ATOM 939 N N . SER A 1 118 ? -41.591 -5.007 62.221 1.00 92.19 118 SER A N 1
ATOM 940 C CA . SER A 1 118 ? -41.433 -5.893 63.384 1.00 92.19 118 SER A CA 1
ATOM 941 C C . SER A 1 118 ? -40.995 -5.121 64.636 1.00 92.19 118 SER A C 1
ATOM 943 O O . SER A 1 118 ? -41.565 -5.311 65.710 1.00 92.19 118 SER A O 1
ATOM 945 N N . ALA A 1 119 ? -40.069 -4.165 64.505 1.00 94.12 119 ALA A N 1
ATOM 946 C CA . ALA A 1 119 ? -39.645 -3.294 65.598 1.00 94.12 119 ALA A CA 1
ATOM 947 C C . ALA A 1 119 ? -40.781 -2.380 66.085 1.00 94.12 119 ALA A C 1
ATOM 949 O O . ALA A 1 119 ? -40.929 -2.165 67.290 1.00 94.12 119 ALA A O 1
ATOM 950 N N . ALA A 1 120 ? -41.615 -1.856 65.181 1.00 92.81 120 ALA A N 1
ATOM 951 C CA . ALA A 1 120 ? -42.800 -1.081 65.539 1.00 92.81 120 ALA A CA 1
ATOM 952 C C . ALA A 1 120 ? -43.837 -1.937 66.282 1.00 92.81 120 ALA A C 1
ATOM 954 O O . ALA A 1 120 ? -44.414 -1.469 67.267 1.00 92.81 120 ALA A O 1
ATOM 955 N N . GLN A 1 121 ? -44.027 -3.194 65.867 1.00 91.62 121 GLN A N 1
ATOM 956 C CA . GLN A 1 121 ? -44.897 -4.147 66.555 1.00 91.62 121 GLN A CA 1
ATOM 957 C C . GLN A 1 121 ? -44.388 -4.442 67.972 1.00 91.62 121 GLN A C 1
ATOM 959 O O . GLN A 1 121 ? -45.161 -4.299 68.922 1.00 91.62 121 GLN A O 1
ATOM 964 N N . ILE A 1 122 ? -43.092 -4.739 68.136 1.00 90.62 122 ILE A N 1
ATOM 965 C CA . ILE A 1 122 ? -42.456 -4.930 69.453 1.00 90.62 122 ILE A CA 1
ATOM 966 C C . ILE A 1 122 ? -42.659 -3.686 70.326 1.00 90.62 122 ILE A C 1
ATOM 968 O O . ILE A 1 122 ? -43.160 -3.795 71.443 1.00 90.62 122 ILE A O 1
ATOM 972 N N . ARG A 1 123 ? -42.375 -2.489 69.794 1.00 92.50 123 ARG A N 1
ATOM 973 C CA . ARG A 1 123 ? -42.537 -1.218 70.520 1.00 92.50 123 ARG A CA 1
ATOM 974 C C . ARG A 1 123 ? -43.997 -0.942 70.904 1.00 92.50 123 ARG A C 1
ATOM 976 O O . ARG A 1 123 ? -44.264 -0.325 71.934 1.00 92.50 123 ARG A O 1
ATOM 983 N N . SER A 1 124 ? -44.961 -1.364 70.082 1.00 91.25 124 SER A N 1
ATOM 984 C CA . SER A 1 124 ? -46.389 -1.240 70.401 1.00 91.25 124 SER A CA 1
ATOM 985 C C . SER A 1 124 ? -46.814 -2.193 71.522 1.00 91.25 124 SER A C 1
ATOM 987 O O . SER A 1 124 ? -47.537 -1.776 72.423 1.00 91.25 124 SER A O 1
ATOM 989 N N . MET A 1 125 ? -46.305 -3.430 71.514 1.00 87.56 125 MET A N 1
ATOM 990 C CA . MET A 1 125 ? -46.557 -4.421 72.560 1.00 87.56 125 MET A CA 1
ATOM 991 C C . MET A 1 125 ? -45.934 -3.985 73.889 1.00 87.56 125 MET A C 1
ATOM 993 O O . MET A 1 125 ? -46.593 -4.050 74.923 1.00 87.56 125 MET A O 1
ATOM 997 N N . GLU A 1 126 ? -44.711 -3.453 73.858 1.00 85.75 126 GLU A N 1
ATOM 998 C CA . GLU A 1 126 ? -44.037 -2.897 75.035 1.00 85.75 126 GLU A CA 1
ATOM 999 C C . GLU A 1 126 ? -44.835 -1.740 75.654 1.00 85.75 126 GLU A C 1
ATOM 1001 O O . GLU A 1 126 ? -45.007 -1.697 76.870 1.00 85.75 126 GLU A O 1
ATOM 1006 N N . ARG A 1 127 ? -45.427 -0.855 74.834 1.00 83.06 127 ARG A N 1
ATOM 1007 C CA . ARG A 1 127 ? -46.327 0.201 75.332 1.00 83.06 127 ARG A CA 1
ATOM 1008 C C . ARG A 1 127 ? -47.572 -0.346 76.031 1.00 83.06 127 ARG A C 1
ATOM 1010 O O . ARG A 1 127 ? -47.994 0.233 77.027 1.00 83.06 127 ARG A O 1
ATOM 1017 N N . VAL A 1 128 ? -48.157 -1.438 75.537 1.00 82.38 128 VAL A N 1
ATOM 1018 C CA . VAL A 1 128 ? -49.308 -2.086 76.194 1.00 82.38 128 VAL A CA 1
ATOM 1019 C C . VAL A 1 128 ? -48.890 -2.706 77.531 1.00 82.38 128 VAL A C 1
ATOM 1021 O O . VAL A 1 128 ? -49.587 -2.522 78.525 1.00 82.38 128 VAL A O 1
ATOM 1024 N N . VAL A 1 129 ? -47.734 -3.377 77.581 1.00 77.06 129 VAL A N 1
ATOM 1025 C CA . VAL A 1 129 ? -47.186 -3.963 78.818 1.00 77.06 129 VAL A CA 1
ATOM 1026 C C . VAL A 1 129 ? -46.839 -2.883 79.848 1.00 77.06 129 VAL A C 1
ATOM 1028 O O . VAL A 1 129 ? -47.124 -3.052 81.028 1.00 77.06 129 VAL A O 1
ATOM 1031 N N . GLN A 1 130 ? -46.280 -1.750 79.420 1.00 74.88 130 GLN A N 1
ATOM 1032 C CA . GLN A 1 130 ? -45.891 -0.648 80.306 1.00 74.88 130 GLN A CA 1
ATOM 1033 C C . GLN A 1 130 ? -47.087 0.187 80.802 1.00 74.88 130 GLN A C 1
ATOM 1035 O O . GLN A 1 130 ? -46.993 0.830 81.846 1.00 74.88 130 GLN A O 1
ATOM 1040 N N . ALA A 1 131 ? -48.217 0.165 80.085 1.00 64.56 131 ALA A N 1
ATOM 1041 C CA . ALA A 1 131 ? -49.473 0.795 80.502 1.00 64.56 131 ALA A CA 1
ATOM 1042 C C . ALA A 1 131 ? -50.307 -0.072 81.469 1.00 64.56 131 ALA A C 1
ATOM 1044 O O . ALA A 1 131 ? -51.285 0.421 82.037 1.00 64.56 131 ALA A O 1
ATOM 1045 N N . LEU A 1 132 ? -49.940 -1.342 81.681 1.00 57.06 132 LEU A N 1
ATOM 1046 C CA . LEU A 1 132 ? -50.526 -2.174 82.731 1.00 57.06 132 LEU A CA 1
ATOM 1047 C C . LEU A 1 132 ? -49.927 -1.776 84.094 1.00 57.06 132 LEU A C 1
ATOM 1049 O O . LEU A 1 132 ? -48.702 -1.728 84.227 1.00 57.06 132 LEU A O 1
ATOM 1053 N N . PRO A 1 133 ? -50.746 -1.501 85.128 1.00 50.84 133 PRO A N 1
ATOM 1054 C CA . PRO A 1 133 ? -50.225 -1.200 86.454 1.00 50.84 133 PRO A CA 1
ATOM 1055 C C . PRO A 1 133 ? -49.441 -2.406 86.981 1.00 50.84 133 PRO A C 1
ATOM 1057 O O . PRO A 1 133 ? -49.928 -3.536 86.951 1.00 50.84 133 PRO A O 1
ATOM 1060 N N . ALA A 1 134 ? -48.222 -2.148 87.456 1.00 48.78 134 ALA A N 1
ATOM 1061 C CA . ALA A 1 134 ? -47.309 -3.150 87.982 1.00 48.78 134 ALA A CA 1
ATOM 1062 C C . ALA A 1 134 ? -47.973 -3.992 89.085 1.00 48.78 134 ALA A C 1
ATOM 1064 O O . ALA A 1 134 ? -48.124 -3.553 90.224 1.00 48.78 134 ALA A O 1
ATOM 1065 N N . GLN A 1 135 ? -48.335 -5.224 88.742 1.00 45.44 135 GLN A N 1
ATOM 1066 C CA . GLN A 1 135 ? -48.682 -6.283 89.680 1.00 45.44 135 GLN A CA 1
ATOM 1067 C C . GLN A 1 135 ? -47.920 -7.541 89.260 1.00 45.44 135 GLN A C 1
ATOM 1069 O O . GLN A 1 135 ? -48.238 -8.164 88.252 1.00 45.44 135 GLN A O 1
ATOM 1074 N N . GLY A 1 136 ? -46.921 -7.895 90.070 1.00 44.53 136 GLY A N 1
ATOM 1075 C CA . GLY A 1 136 ? -46.423 -9.263 90.198 1.00 44.53 136 GLY A CA 1
ATOM 1076 C C . GLY A 1 136 ? -45.352 -9.703 89.201 1.00 44.53 136 GLY A C 1
ATOM 1077 O O . GLY A 1 136 ? -45.646 -10.232 88.138 1.00 44.53 136 GLY A O 1
ATOM 1078 N N . VAL A 1 137 ? -44.091 -9.604 89.617 1.00 49.88 137 VAL A N 1
ATOM 1079 C CA . VAL A 1 137 ? -42.987 -10.441 89.118 1.00 49.88 137 VAL A CA 1
ATOM 1080 C C . VAL A 1 137 ? -43.224 -11.902 89.530 1.00 49.88 137 VAL A C 1
ATOM 1082 O O . VAL A 1 137 ? -43.402 -12.141 90.726 1.00 49.88 137 VAL A O 1
ATOM 1085 N N . PRO A 1 138 ? -43.124 -12.896 88.625 1.00 51.00 138 PRO A N 1
ATOM 1086 C CA . PRO A 1 138 ? -42.827 -14.261 89.017 1.00 51.00 138 PRO A CA 1
ATOM 1087 C C . PRO A 1 138 ? -41.357 -14.592 88.735 1.00 51.00 138 PRO A C 1
ATOM 1089 O O . PRO A 1 138 ? -40.849 -14.518 87.619 1.00 51.00 138 PRO A O 1
ATOM 1092 N N . PHE A 1 139 ? -40.697 -14.960 89.823 1.00 52.19 139 PHE A N 1
ATOM 1093 C CA . PHE A 1 139 ? -39.393 -15.593 89.946 1.00 52.19 139 PHE A CA 1
ATOM 1094 C C . PHE A 1 139 ? -39.220 -16.804 89.002 1.00 52.19 139 PHE A C 1
ATOM 1096 O O . PHE A 1 139 ? -40.050 -17.711 89.003 1.00 52.19 139 PHE A O 1
ATOM 1103 N N . VAL A 1 140 ? -38.115 -16.845 88.245 1.00 56.16 140 VAL A N 1
ATOM 1104 C CA . VAL A 1 140 ? -37.665 -18.019 87.472 1.00 56.16 140 VAL A CA 1
ATOM 1105 C C . VAL A 1 140 ? -36.471 -18.653 88.208 1.00 56.16 140 VAL A C 1
ATOM 1107 O O . VAL A 1 140 ? -35.482 -17.952 88.432 1.00 56.16 140 VAL A O 1
ATOM 1110 N N . PRO A 1 141 ? -36.530 -19.937 88.615 1.00 61.50 141 PRO A N 1
ATOM 1111 C CA . PRO A 1 141 ? -35.423 -20.600 89.305 1.00 61.50 141 PRO A CA 1
ATOM 1112 C C . PRO A 1 141 ? -34.279 -21.003 88.345 1.00 61.50 141 PRO A C 1
ATOM 1114 O O . PRO A 1 141 ? -34.532 -21.279 87.170 1.00 61.50 141 PRO A O 1
ATOM 1117 N N . PRO A 1 142 ? -33.020 -21.063 88.828 1.00 68.69 142 PRO A N 1
ATOM 1118 C CA . PRO A 1 142 ? -31.839 -21.369 88.013 1.00 68.69 142 PRO A CA 1
ATOM 1119 C C . PRO A 1 142 ? -31.697 -22.875 87.685 1.00 68.69 142 PRO A C 1
ATOM 1121 O O . PRO A 1 142 ? -32.105 -23.712 88.494 1.00 68.69 142 PRO A O 1
ATOM 1124 N N . PRO A 1 143 ? -31.086 -23.248 86.539 1.00 71.62 143 PRO A N 1
ATOM 1125 C CA . PRO A 1 143 ? -30.835 -24.647 86.176 1.00 71.62 143 PRO A CA 1
ATOM 1126 C C . PRO A 1 143 ? -29.647 -25.269 86.950 1.00 71.62 143 PRO A C 1
ATOM 1128 O O . PRO A 1 143 ? -28.701 -24.555 87.292 1.00 71.62 143 PRO A O 1
ATOM 1131 N N . PRO A 1 144 ? -29.663 -26.593 87.225 1.00 71.00 144 PRO A N 1
ATOM 1132 C CA . PRO A 1 144 ? -28.611 -27.283 87.979 1.00 71.00 144 PRO A CA 1
ATOM 1133 C C . PRO A 1 144 ? -27.331 -27.562 87.156 1.00 71.00 144 PRO A C 1
ATOM 1135 O O . PRO A 1 144 ? -27.387 -27.630 85.926 1.00 71.00 144 PRO A O 1
ATOM 1138 N N . PRO A 1 145 ? -26.175 -27.759 87.827 1.00 63.06 145 PRO A N 1
ATOM 1139 C CA . PRO A 1 145 ? -24.875 -27.953 87.186 1.00 63.06 145 PRO A CA 1
ATOM 1140 C C . PRO A 1 145 ? -24.694 -29.364 86.607 1.00 63.06 145 PRO A C 1
ATOM 1142 O O . PRO A 1 145 ? -25.029 -30.366 87.237 1.00 63.06 145 PRO A O 1
ATOM 1145 N N . ILE A 1 146 ? -24.091 -29.436 85.420 1.00 63.62 146 ILE A N 1
ATOM 1146 C CA . ILE A 1 146 ? -23.615 -30.678 84.796 1.00 63.62 146 ILE A CA 1
ATOM 1147 C C . ILE A 1 146 ? -22.260 -31.044 85.441 1.00 63.62 146 ILE A C 1
ATOM 1149 O O . ILE A 1 146 ? -21.391 -30.173 85.530 1.00 63.62 146 ILE A O 1
ATOM 1153 N N . PRO A 1 147 ? -22.047 -32.289 85.912 1.00 53.75 147 PRO A N 1
ATOM 1154 C CA . PRO A 1 147 ? -20.807 -32.679 86.573 1.00 53.75 147 PRO A CA 1
ATOM 1155 C C . PRO A 1 147 ? -19.633 -32.761 85.592 1.00 53.75 147 PRO A C 1
ATOM 1157 O O . PRO A 1 147 ? -19.682 -33.431 84.562 1.00 53.75 147 PRO A O 1
ATOM 1160 N N . MET A 1 148 ? -18.545 -32.099 85.975 1.00 44.66 148 MET A N 1
ATOM 1161 C CA . MET A 1 148 ? -17.223 -32.211 85.378 1.00 44.66 148 MET A CA 1
ATOM 1162 C C . MET A 1 148 ? -16.591 -33.542 85.811 1.00 44.66 148 MET A C 1
ATOM 1164 O O . MET A 1 148 ? -16.176 -33.695 86.957 1.00 44.66 148 MET A O 1
ATOM 1168 N N . GLY A 1 149 ? -16.534 -34.510 84.895 1.00 38.78 149 GLY A N 1
ATOM 1169 C CA . GLY A 1 149 ? -15.683 -35.693 85.007 1.00 38.78 149 GLY A CA 1
ATOM 1170 C C . GLY A 1 149 ? -14.356 -35.427 84.304 1.00 38.78 149 GLY A C 1
ATOM 1171 O O . GLY A 1 149 ? -14.320 -35.268 83.087 1.00 38.78 149 GLY A O 1
ATOM 1172 N N . ALA A 1 150 ? -13.281 -35.335 85.080 1.00 37.41 150 ALA A N 1
ATOM 1173 C CA . ALA A 1 150 ? -11.924 -35.165 84.589 1.00 37.41 150 ALA A CA 1
ATOM 1174 C C . ALA A 1 150 ? -11.289 -36.512 84.193 1.00 37.41 150 ALA A C 1
ATOM 1176 O O . ALA A 1 150 ? -11.388 -37.490 84.926 1.00 37.41 150 ALA A O 1
ATOM 1177 N N . ALA A 1 151 ? -10.572 -36.466 83.068 1.00 35.81 151 ALA A N 1
ATOM 1178 C CA . ALA A 1 151 ? -9.308 -37.142 82.776 1.00 35.81 151 ALA A CA 1
ATOM 1179 C C . ALA A 1 151 ? -9.222 -38.684 82.843 1.00 35.81 151 ALA A C 1
ATOM 1181 O O . ALA A 1 151 ? -9.019 -39.277 83.896 1.00 35.81 151 ALA A O 1
ATOM 1182 N N . ALA A 1 152 ? -9.109 -39.293 81.659 1.00 38.81 152 ALA A N 1
ATOM 118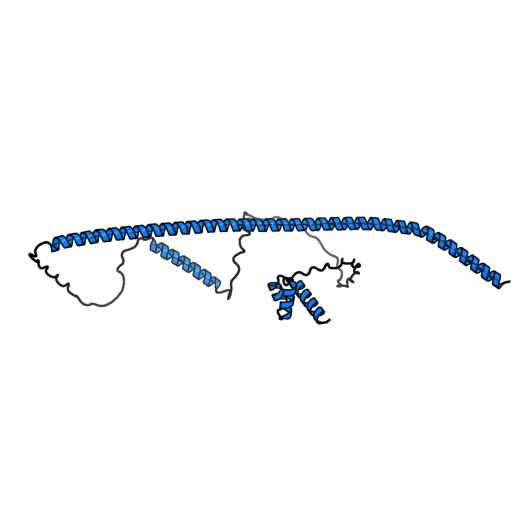3 C CA . ALA A 1 152 ? -7.995 -40.194 81.371 1.00 38.81 152 ALA A CA 1
ATOM 1184 C C . ALA A 1 152 ? -7.520 -39.969 79.925 1.00 38.81 152 ALA A C 1
ATOM 1186 O O . ALA A 1 152 ? -8.271 -40.072 78.961 1.00 38.81 152 ALA A O 1
ATOM 1187 N N . THR A 1 153 ? -6.264 -39.561 79.838 1.00 36.16 153 THR A N 1
ATOM 1188 C CA . THR A 1 153 ? -5.426 -39.292 78.672 1.00 36.16 153 THR A CA 1
ATOM 1189 C C . THR A 1 153 ? -5.071 -40.548 77.865 1.00 36.16 153 THR A C 1
ATOM 1191 O O . THR A 1 153 ? -4.857 -41.588 78.476 1.00 36.16 153 THR A O 1
ATOM 1194 N N . TYR A 1 154 ? -4.889 -40.333 76.548 1.00 36.97 154 TYR A N 1
ATOM 1195 C CA . TYR A 1 154 ? -4.030 -41.011 75.545 1.00 36.97 154 TYR A CA 1
ATOM 1196 C C . TYR A 1 154 ? -4.286 -42.521 75.278 1.00 36.97 154 TYR A C 1
ATOM 1198 O O . TYR A 1 154 ? -4.461 -43.298 76.199 1.00 36.97 154 TYR A O 1
ATOM 1206 N N . GLU A 1 155 ? -4.371 -43.053 74.052 1.00 32.78 155 GLU A N 1
ATOM 1207 C CA . GLU A 1 155 ? -3.740 -42.694 72.779 1.00 32.78 155 GLU A CA 1
ATOM 1208 C C . GLU A 1 155 ? -4.450 -43.375 71.582 1.00 32.78 155 GLU A C 1
ATOM 1210 O O . GLU A 1 155 ? -5.091 -44.409 71.756 1.00 32.78 155 GLU A O 1
ATOM 1215 N N . GLY A 1 156 ? -4.283 -42.835 70.364 1.00 37.72 156 GLY A N 1
ATOM 1216 C CA . GLY A 1 156 ? -4.644 -43.511 69.103 1.00 37.72 156 GLY A CA 1
ATOM 1217 C C . GLY A 1 156 ? -5.820 -42.882 68.351 1.00 37.72 156 GLY A C 1
ATOM 1218 O O . GLY A 1 156 ? -6.926 -43.411 68.346 1.00 37.72 156 GLY A O 1
ATOM 1219 N N . GLY A 1 157 ? -5.592 -41.723 67.729 1.00 33.19 157 GLY A N 1
ATOM 1220 C CA . GLY A 1 157 ? -6.629 -40.942 67.054 1.00 33.19 157 GLY A CA 1
ATOM 1221 C C . GLY A 1 157 ? -7.123 -41.533 65.729 1.00 33.19 157 GLY A C 1
ATOM 1222 O O . GLY A 1 157 ? -6.363 -41.613 64.771 1.00 33.19 157 GLY A O 1
ATOM 1223 N N . ALA A 1 158 ? -8.411 -41.885 65.696 1.00 38.75 158 ALA A N 1
ATOM 1224 C CA . ALA A 1 158 ? -9.439 -41.604 64.673 1.00 38.75 158 ALA A CA 1
ATOM 1225 C C . ALA A 1 158 ? -10.700 -42.433 65.030 1.00 38.75 158 ALA A C 1
ATOM 1227 O O . ALA A 1 158 ? -10.527 -43.496 65.627 1.00 38.75 158 ALA A O 1
ATOM 1228 N N . PRO A 1 159 ? -11.949 -42.087 64.641 1.00 49.22 159 PRO A N 1
ATOM 1229 C CA . PRO A 1 159 ? -12.474 -40.876 63.991 1.00 49.22 159 PRO A CA 1
ATOM 1230 C C . PRO A 1 159 ? -13.764 -40.315 64.661 1.00 49.22 159 PRO A C 1
ATOM 1232 O O . PRO A 1 159 ? -14.601 -41.066 65.148 1.00 49.22 159 PRO A O 1
ATOM 1235 N N . ALA A 1 160 ? -13.975 -38.998 64.628 1.00 37.38 160 ALA A N 1
ATOM 1236 C CA . ALA A 1 160 ? -15.283 -38.323 64.758 1.00 37.38 160 ALA A CA 1
ATOM 1237 C C . ALA A 1 160 ? -15.038 -36.813 64.596 1.00 37.38 160 ALA A C 1
ATOM 1239 O O . ALA A 1 160 ? -14.061 -36.313 65.134 1.00 37.38 160 ALA A O 1
ATOM 1240 N N . ALA A 1 161 ? -15.836 -35.989 63.934 1.00 41.16 161 ALA A N 1
ATOM 1241 C CA . ALA A 1 161 ? -17.037 -36.147 63.138 1.00 41.16 161 ALA A CA 1
ATOM 1242 C C . ALA A 1 161 ? -17.245 -34.777 62.470 1.00 41.16 161 ALA A C 1
ATOM 1244 O O . ALA A 1 161 ? -17.100 -33.758 63.139 1.00 41.16 161 ALA A O 1
ATOM 1245 N N . GLU A 1 162 ? -17.642 -34.748 61.205 1.00 39.19 162 GLU A N 1
ATOM 1246 C CA . GLU A 1 162 ? -18.383 -33.616 60.648 1.00 39.19 162 GLU A CA 1
ATOM 1247 C C . GLU A 1 162 ? -19.535 -34.171 59.803 1.00 39.19 162 GLU A C 1
ATOM 1249 O O . GLU A 1 162 ? -19.388 -35.236 59.188 1.00 39.19 162 GLU A O 1
ATOM 1254 N N . PRO A 1 163 ? -20.709 -33.517 59.821 1.00 46.34 163 PRO A N 1
ATOM 1255 C CA . PRO A 1 163 ? -21.851 -33.937 59.026 1.00 46.34 163 PRO A CA 1
ATOM 1256 C C . PRO A 1 163 ? -21.492 -33.807 57.545 1.00 46.34 163 PRO A C 1
ATOM 1258 O O . PRO A 1 163 ? -21.054 -32.756 57.092 1.00 46.34 163 PRO A O 1
ATOM 1261 N N . ALA A 1 164 ? -21.655 -34.901 56.806 1.00 43.81 164 ALA A N 1
ATOM 1262 C CA . ALA A 1 164 ? -21.343 -34.981 55.389 1.00 43.81 164 ALA A CA 1
ATOM 1263 C C . ALA A 1 164 ? -22.089 -33.900 54.576 1.00 43.81 164 ALA A C 1
ATOM 1265 O O . ALA A 1 164 ? -23.323 -33.939 54.540 1.00 43.81 164 ALA A O 1
ATOM 1266 N N . PRO A 1 165 ? -21.389 -32.999 53.858 1.00 48.12 165 PRO A N 1
ATOM 1267 C CA . PRO A 1 165 ? -21.910 -32.507 52.601 1.00 48.12 165 PRO A CA 1
ATOM 1268 C C . PRO A 1 165 ? -21.872 -33.661 51.593 1.00 48.12 165 PRO A C 1
ATOM 1270 O O . PRO A 1 165 ? -21.054 -34.584 51.652 1.00 48.12 165 PRO A O 1
ATOM 1273 N N . THR A 1 166 ? -22.856 -33.641 50.717 1.00 50.16 166 THR A N 1
ATOM 1274 C CA . THR A 1 166 ? -23.135 -34.625 49.681 1.00 50.16 166 THR A CA 1
ATOM 1275 C C . THR A 1 166 ? -21.912 -34.953 48.819 1.00 50.16 166 THR A C 1
ATOM 1277 O O . THR A 1 166 ? -21.075 -34.103 48.542 1.00 50.16 166 THR A O 1
ATOM 1280 N N . VAL A 1 167 ? -21.856 -36.207 48.373 1.00 58.47 167 VAL A N 1
ATOM 1281 C CA . VAL A 1 167 ? -20.766 -36.925 47.680 1.00 58.47 167 VAL A CA 1
ATOM 1282 C C . VAL A 1 167 ? -20.194 -36.247 46.411 1.00 58.47 167 VAL A C 1
ATOM 1284 O O . VAL A 1 167 ? -19.219 -36.740 45.867 1.00 58.47 167 VAL A O 1
ATOM 1287 N N . THR A 1 168 ? -20.687 -35.087 45.978 1.00 58.06 168 THR A N 1
ATOM 1288 C CA . THR A 1 168 ? -20.214 -34.371 44.778 1.00 58.06 168 THR A CA 1
ATOM 1289 C C . THR A 1 168 ? -18.941 -33.541 45.003 1.00 58.06 168 THR A C 1
ATOM 1291 O O . THR A 1 168 ? -18.079 -33.486 44.138 1.00 58.06 168 THR A O 1
ATOM 1294 N N . GLU A 1 169 ? -18.751 -32.945 46.185 1.00 55.50 169 GLU A N 1
ATOM 1295 C CA . GLU A 1 169 ? -17.629 -32.012 46.436 1.00 55.50 169 GLU A CA 1
ATOM 1296 C C . GLU A 1 169 ? -16.258 -32.714 46.520 1.00 55.50 169 GLU A C 1
ATOM 1298 O O . GLU A 1 169 ? -15.214 -32.131 46.231 1.00 55.50 169 GLU A O 1
ATOM 1303 N N . ARG A 1 170 ? -16.245 -34.001 46.892 1.00 58.53 170 ARG A N 1
ATOM 1304 C CA . ARG A 1 170 ? -15.008 -34.798 46.964 1.00 58.53 170 ARG A CA 1
ATOM 1305 C C . ARG A 1 170 ? -14.523 -35.265 45.595 1.00 58.53 170 ARG A C 1
ATOM 1307 O O . ARG A 1 170 ? -13.323 -35.472 45.438 1.00 58.53 170 ARG A O 1
ATOM 1314 N N . GLU A 1 171 ? -15.435 -35.434 44.642 1.00 62.66 171 GLU A N 1
ATOM 1315 C CA . GLU A 1 171 ? -15.097 -35.774 43.258 1.00 62.66 171 GLU A CA 1
ATOM 1316 C C . GLU A 1 171 ? -14.481 -34.552 42.560 1.00 62.66 171 GLU A C 1
ATOM 1318 O O . GLU A 1 171 ? -13.394 -34.674 41.999 1.00 62.66 171 GLU A O 1
ATOM 1323 N N . ASP A 1 172 ? -15.057 -33.358 42.753 1.00 75.38 172 ASP A N 1
ATOM 1324 C CA . ASP A 1 172 ? -14.507 -32.093 42.238 1.00 75.38 172 ASP A CA 1
ATOM 1325 C C . ASP A 1 172 ? -13.134 -31.754 42.846 1.00 75.38 172 ASP A C 1
ATOM 1327 O O . ASP A 1 172 ? -12.222 -31.308 42.148 1.00 75.38 172 ASP A O 1
ATOM 1331 N N . ALA A 1 173 ? -12.938 -32.000 44.148 1.00 81.75 173 ALA A N 1
ATOM 1332 C CA . ALA A 1 173 ? -11.639 -31.802 44.796 1.00 81.75 173 ALA A CA 1
ATOM 1333 C C . ALA A 1 173 ? -10.567 -32.773 44.270 1.00 81.75 173 ALA A C 1
ATOM 1335 O O . ALA A 1 173 ? -9.396 -32.402 44.154 1.00 81.75 173 ALA A O 1
ATOM 1336 N N . ALA A 1 174 ? -10.955 -34.008 43.937 1.00 82.19 174 ALA A N 1
ATOM 1337 C CA . ALA A 1 174 ? -10.060 -34.997 43.345 1.00 82.19 174 ALA A CA 1
ATOM 1338 C C . ALA A 1 174 ? -9.730 -34.666 41.880 1.00 82.19 174 ALA A C 1
ATOM 1340 O O . ALA A 1 174 ? -8.579 -34.809 41.464 1.00 82.19 174 ALA A O 1
ATOM 1341 N N . GLU A 1 175 ? -10.702 -34.171 41.113 1.00 85.12 175 GLU A N 1
ATOM 1342 C CA . GLU A 1 175 ? -10.501 -33.724 39.734 1.00 85.12 175 GLU A CA 1
ATOM 1343 C C . GLU A 1 175 ? -9.623 -32.467 39.680 1.00 85.12 175 GLU A C 1
ATOM 1345 O O . GLU A 1 175 ? -8.670 -32.401 38.902 1.00 85.12 175 GLU A O 1
ATOM 1350 N N . PHE A 1 176 ? -9.842 -31.516 40.589 1.00 83.69 176 PHE A N 1
ATOM 1351 C CA . PHE A 1 176 ? -8.982 -30.346 40.744 1.00 83.69 176 PHE A CA 1
ATOM 1352 C C . PHE A 1 176 ? -7.552 -30.730 41.142 1.00 83.69 176 PHE A C 1
ATOM 1354 O O . PHE A 1 176 ? -6.598 -30.198 40.572 1.00 83.69 176 PHE A O 1
ATOM 1361 N N . ALA A 1 177 ? -7.382 -31.690 42.060 1.00 90.19 177 ALA A N 1
ATOM 1362 C CA . ALA A 1 177 ? -6.065 -32.215 42.416 1.00 90.19 177 ALA A CA 1
ATOM 1363 C C . ALA A 1 177 ? -5.361 -32.853 41.206 1.00 90.19 177 ALA A C 1
ATOM 1365 O O . ALA A 1 177 ? -4.177 -32.599 40.992 1.00 90.19 177 ALA A O 1
ATOM 1366 N N . ALA A 1 178 ? -6.087 -33.599 40.368 1.00 89.62 178 ALA A N 1
ATOM 1367 C CA . ALA A 1 178 ? -5.545 -34.191 39.146 1.00 89.62 178 ALA A CA 1
ATOM 1368 C C . ALA A 1 178 ? -5.171 -33.137 38.085 1.00 89.62 178 ALA A C 1
ATOM 1370 O O . ALA A 1 178 ? -4.139 -33.266 37.423 1.00 89.62 178 ALA A O 1
ATOM 1371 N N . VAL A 1 179 ? -5.965 -32.072 37.930 1.00 92.94 179 VAL A N 1
ATOM 1372 C CA . VAL A 1 179 ? -5.653 -30.950 37.024 1.00 92.94 179 VAL A CA 1
ATOM 1373 C C . VAL A 1 179 ? -4.416 -30.186 37.498 1.00 92.94 179 VAL A C 1
ATOM 1375 O O . VAL A 1 179 ? -3.537 -29.884 36.690 1.00 92.94 179 VAL A O 1
ATOM 1378 N N . LEU A 1 180 ? -4.299 -29.927 38.803 1.00 92.69 180 LEU A N 1
ATOM 1379 C CA . LEU A 1 180 ? -3.107 -29.322 39.404 1.00 92.69 180 LEU A CA 1
ATOM 1380 C C . LEU A 1 180 ? -1.869 -30.188 39.187 1.00 92.69 180 LEU A C 1
ATOM 1382 O O . LEU A 1 180 ? -0.820 -29.676 38.809 1.00 92.69 180 LEU A O 1
ATOM 1386 N N . GLN A 1 181 ? -2.003 -31.498 39.378 1.00 90.06 181 GLN A N 1
ATOM 1387 C CA . GLN A 1 181 ? -0.905 -32.440 39.214 1.00 90.06 181 GLN A CA 1
ATOM 1388 C C . GLN A 1 181 ? -0.456 -32.537 37.750 1.00 90.06 181 GLN A C 1
ATOM 1390 O O . GLN A 1 181 ? 0.740 -32.476 37.486 1.00 90.06 181 GLN A O 1
ATOM 1395 N N . ASN A 1 182 ? -1.393 -32.527 36.796 1.00 88.12 182 ASN A N 1
ATOM 1396 C CA . ASN A 1 182 ? -1.086 -32.405 35.367 1.00 88.12 182 ASN A CA 1
ATOM 1397 C C . ASN A 1 182 ? -0.416 -31.068 35.011 1.00 88.12 182 ASN A C 1
ATOM 1399 O O . ASN A 1 182 ? 0.460 -31.036 34.149 1.00 88.12 182 ASN A O 1
ATOM 1403 N N . SER A 1 183 ? -0.801 -29.958 35.653 1.00 87.50 183 SER A N 1
ATOM 1404 C CA . SER A 1 183 ? -0.146 -28.660 35.435 1.00 87.50 183 SER A CA 1
ATOM 1405 C C . SER A 1 183 ? 1.287 -28.659 35.973 1.00 87.50 183 SER A C 1
ATOM 1407 O O . SER A 1 183 ? 2.189 -28.190 35.287 1.00 87.50 183 SER A O 1
ATOM 1409 N N . ILE A 1 184 ? 1.510 -29.240 37.157 1.00 85.69 184 ILE A N 1
ATOM 1410 C CA . ILE A 1 184 ? 2.837 -29.360 37.775 1.00 85.69 184 ILE A CA 1
ATOM 1411 C C . ILE A 1 184 ? 3.734 -30.303 36.968 1.00 85.69 184 ILE A C 1
ATOM 1413 O O . ILE A 1 184 ? 4.898 -29.990 36.759 1.00 85.69 184 ILE A O 1
ATOM 1417 N N . GLU A 1 185 ? 3.221 -31.434 36.476 1.00 83.25 185 GLU A N 1
ATOM 1418 C CA . GLU A 1 185 ? 3.989 -32.344 35.614 1.00 83.25 185 GLU A CA 1
ATOM 1419 C C . GLU A 1 185 ? 4.360 -31.685 34.281 1.00 83.25 185 GLU A C 1
ATOM 1421 O O . GLU A 1 185 ? 5.469 -31.872 33.785 1.00 83.25 185 GLU A O 1
ATOM 1426 N N . ARG A 1 186 ? 3.474 -30.860 33.717 1.00 74.69 186 ARG A N 1
ATOM 1427 C CA . ARG A 1 186 ? 3.747 -30.116 32.482 1.00 74.69 186 ARG A CA 1
ATOM 1428 C C . ARG A 1 186 ? 4.790 -29.014 32.682 1.00 74.69 186 ARG A C 1
ATOM 1430 O O . ARG A 1 186 ? 5.620 -28.818 31.796 1.00 74.69 186 ARG A O 1
ATOM 1437 N N . ASP A 1 187 ? 4.787 -28.361 33.842 1.00 69.38 187 ASP A N 1
ATOM 1438 C CA . ASP A 1 187 ? 5.814 -27.387 34.228 1.00 69.38 187 ASP A CA 1
ATOM 1439 C C . ASP A 1 187 ? 7.145 -28.074 34.593 1.00 69.38 187 ASP A C 1
ATOM 1441 O O . ASP A 1 187 ? 8.205 -27.595 34.200 1.00 69.38 187 ASP A O 1
ATOM 1445 N N . ALA A 1 188 ? 7.115 -29.250 35.232 1.00 64.31 188 ALA A N 1
ATOM 1446 C CA . ALA A 1 188 ? 8.308 -30.041 35.555 1.00 64.31 188 ALA A CA 1
ATOM 1447 C C . ALA A 1 188 ? 8.986 -30.628 34.303 1.00 64.31 188 ALA A C 1
ATOM 1449 O O . ALA A 1 188 ? 10.212 -30.669 34.221 1.00 64.31 188 ALA A O 1
ATOM 1450 N N . VAL A 1 189 ? 8.207 -31.033 33.293 1.00 59.25 189 VAL A N 1
ATOM 1451 C CA . VAL A 1 189 ? 8.728 -31.434 31.971 1.00 59.25 189 VAL A CA 1
ATOM 1452 C C . VAL A 1 189 ? 9.209 -30.212 31.166 1.00 59.25 189 VAL A C 1
ATOM 1454 O O . VAL A 1 189 ? 10.059 -30.350 30.288 1.00 59.25 189 VAL A O 1
ATOM 1457 N N . GLY A 1 190 ? 8.723 -29.008 31.490 1.00 53.38 190 GLY A N 1
ATOM 1458 C CA . GLY A 1 190 ? 9.188 -27.734 30.933 1.00 53.38 190 GLY A CA 1
ATOM 1459 C C . GLY A 1 190 ? 10.454 -27.161 31.587 1.00 53.38 190 GLY A C 1
ATOM 1460 O O . GLY A 1 190 ? 11.153 -26.383 30.943 1.00 53.38 190 GLY A O 1
ATOM 1461 N N . GLU A 1 191 ? 10.796 -27.550 32.820 1.00 51.25 191 GLU A N 1
ATOM 1462 C CA . GLU A 1 191 ? 11.943 -26.987 33.558 1.00 51.25 191 GLU A CA 1
ATOM 1463 C C . GLU A 1 191 ? 13.312 -27.620 33.239 1.00 51.25 191 GLU A C 1
ATOM 1465 O O . GLU A 1 191 ? 14.339 -26.983 33.476 1.00 51.25 191 GLU A O 1
ATOM 1470 N N . GLU A 1 192 ? 13.382 -28.812 32.635 1.00 51.22 192 GLU A N 1
ATOM 1471 C CA . GLU A 1 192 ? 14.669 -29.409 32.204 1.00 51.22 192 GLU A CA 1
ATOM 1472 C C . GLU A 1 192 ? 15.191 -28.828 30.875 1.00 51.22 192 GLU A C 1
ATOM 1474 O O . GLU A 1 192 ? 16.349 -29.022 30.498 1.00 51.22 192 GLU A O 1
ATOM 1479 N N . THR A 1 193 ? 14.389 -28.026 30.173 1.00 50.59 193 THR A N 1
ATOM 1480 C CA . THR A 1 193 ? 14.854 -27.279 29.003 1.00 50.59 193 THR A CA 1
ATOM 1481 C C . THR A 1 193 ? 14.355 -25.849 29.050 1.00 50.59 193 THR A C 1
ATOM 1483 O O . THR A 1 193 ? 13.182 -25.590 28.837 1.00 50.59 193 THR A O 1
ATOM 1486 N N . SER A 1 194 ? 15.312 -24.929 29.183 1.00 39.00 194 SER A N 1
ATOM 1487 C CA . SER A 1 194 ? 15.239 -23.485 28.910 1.00 39.00 194 SER A CA 1
ATOM 1488 C C . SER A 1 194 ? 14.888 -22.539 30.072 1.00 39.00 194 SER A C 1
ATOM 1490 O O . SER A 1 194 ? 13.748 -22.233 30.395 1.00 39.00 194 SER A O 1
ATOM 1492 N N . LYS A 1 195 ? 15.958 -21.929 30.598 1.00 43.97 195 LYS A N 1
ATOM 1493 C CA . LYS A 1 195 ? 15.964 -20.562 31.131 1.00 43.97 195 LYS A CA 1
ATOM 1494 C C . LYS A 1 195 ? 15.361 -19.612 30.066 1.00 43.97 195 LYS A C 1
ATOM 1496 O O . LYS A 1 195 ? 15.956 -19.496 29.002 1.00 43.97 195 LYS A O 1
ATOM 1501 N N . THR A 1 196 ? 14.190 -19.036 30.368 1.00 44.31 196 THR A N 1
ATOM 1502 C CA . THR A 1 196 ? 13.510 -17.774 29.934 1.00 44.31 196 THR A CA 1
ATOM 1503 C C . THR A 1 196 ? 13.970 -16.970 28.684 1.00 44.31 196 THR A C 1
ATOM 1505 O O . THR A 1 196 ? 15.162 -16.948 28.389 1.00 44.31 196 THR A O 1
ATOM 1508 N N . PRO A 1 197 ? 13.117 -16.093 28.068 1.00 50.81 197 PRO A N 1
ATOM 1509 C CA . PRO A 1 197 ? 11.659 -15.887 28.222 1.00 50.81 197 PRO A CA 1
ATOM 1510 C C . PRO A 1 197 ? 10.833 -15.746 26.903 1.00 50.81 197 PRO A C 1
ATOM 1512 O O . PRO A 1 197 ? 11.357 -15.477 25.829 1.00 50.81 197 PRO A O 1
ATOM 1515 N N . LEU A 1 198 ? 9.504 -15.875 27.062 1.00 48.47 198 LEU A N 1
ATOM 1516 C CA . LEU A 1 198 ? 8.367 -15.281 26.319 1.00 48.47 198 LEU A CA 1
ATOM 1517 C C . LEU A 1 198 ? 8.575 -14.765 24.872 1.00 48.47 198 LEU A C 1
ATOM 1519 O O . LEU A 1 198 ? 9.125 -13.685 24.678 1.00 48.47 198 LEU A O 1
ATOM 1523 N N . ALA A 1 199 ? 7.954 -15.455 23.899 1.00 40.62 199 ALA A N 1
ATOM 1524 C CA . ALA A 1 199 ? 7.018 -14.906 22.889 1.00 40.62 199 ALA A CA 1
ATOM 1525 C C . ALA A 1 199 ? 6.860 -15.866 21.686 1.00 40.62 199 ALA A C 1
ATOM 1527 O O . ALA A 1 199 ? 7.535 -15.722 20.668 1.00 40.62 199 ALA A O 1
ATOM 1528 N N . SER A 1 200 ? 5.954 -16.844 21.763 1.00 42.28 200 SER A N 1
ATOM 1529 C CA . SER A 1 200 ? 5.403 -17.506 20.564 1.00 42.28 200 SER A CA 1
ATOM 1530 C C . SER A 1 200 ? 4.173 -18.334 20.913 1.00 42.28 200 SER A C 1
ATOM 1532 O O . SER A 1 200 ? 4.261 -19.519 21.213 1.00 42.28 200 SER A O 1
ATOM 1534 N N . THR A 1 201 ? 2.994 -17.716 20.870 1.00 47.53 201 THR A N 1
ATOM 1535 C CA . THR A 1 201 ? 1.715 -18.455 20.850 1.00 47.53 201 THR A CA 1
ATOM 1536 C C . THR A 1 201 ? 0.700 -17.762 19.942 1.00 47.53 201 THR A C 1
ATOM 1538 O O . THR A 1 201 ? -0.479 -17.677 20.247 1.00 47.53 201 THR A O 1
ATOM 1541 N N . ILE A 1 202 ? 1.150 -17.252 18.793 1.00 46.22 202 ILE A N 1
ATOM 1542 C CA . ILE A 1 202 ? 0.252 -16.854 17.699 1.00 46.22 202 ILE A CA 1
ATOM 1543 C C . ILE A 1 202 ? 0.895 -17.335 16.397 1.00 46.22 202 ILE A C 1
ATOM 1545 O O . ILE A 1 202 ? 1.527 -16.577 15.673 1.00 46.22 202 ILE A O 1
ATOM 1549 N N . GLY A 1 203 ? 0.843 -18.645 16.164 1.00 42.78 203 GLY A N 1
ATOM 1550 C CA . GLY A 1 203 ? 1.437 -19.259 14.972 1.00 42.78 203 GLY A CA 1
ATOM 1551 C C . GLY A 1 203 ? 0.907 -20.646 14.608 1.00 42.78 203 GLY A C 1
ATOM 1552 O O . GLY A 1 203 ? 1.311 -21.184 13.587 1.00 42.78 203 GLY A O 1
ATOM 1553 N N . GLN A 1 204 ? -0.005 -21.235 15.387 1.00 45.88 204 GLN A N 1
ATOM 1554 C CA . GLN A 1 204 ? -0.550 -22.567 15.103 1.00 45.88 204 GLN A CA 1
ATOM 1555 C C . GLN A 1 204 ? -2.057 -22.509 14.856 1.00 45.88 204 GLN A C 1
ATOM 1557 O O . GLN A 1 204 ? -2.846 -23.026 15.634 1.00 45.88 204 GLN A O 1
ATOM 1562 N N . VAL A 1 205 ? -2.456 -21.880 13.751 1.00 44.53 205 VAL A N 1
ATOM 1563 C CA . VAL A 1 205 ? -3.693 -22.259 13.049 1.00 44.53 205 VAL A CA 1
ATOM 1564 C C . VAL A 1 205 ? -3.406 -22.245 11.551 1.00 44.53 205 VAL A C 1
ATOM 1566 O O . VAL A 1 205 ? -3.884 -21.408 10.794 1.00 44.53 205 VAL A O 1
ATOM 1569 N N . ARG A 1 206 ? -2.551 -23.161 11.108 1.00 49.47 206 ARG A N 1
ATOM 1570 C CA . ARG A 1 206 ? -2.546 -23.624 9.723 1.00 49.47 206 ARG A CA 1
ATOM 1571 C C . ARG A 1 206 ? -1.995 -25.038 9.747 1.00 49.47 206 ARG A C 1
ATOM 1573 O O . ARG A 1 206 ? -1.000 -25.273 10.418 1.00 49.47 206 ARG A O 1
ATOM 1580 N N . GLU A 1 207 ? -2.659 -25.926 9.016 1.00 42.41 207 GLU A N 1
ATOM 1581 C CA . GLU A 1 207 ? -2.251 -27.312 8.751 1.00 42.41 207 GLU A CA 1
ATOM 1582 C C . GLU A 1 207 ? -2.893 -28.382 9.648 1.00 42.41 207 GLU A C 1
ATOM 1584 O O . GLU A 1 207 ? -2.258 -29.059 10.447 1.00 42.41 207 GLU A O 1
ATOM 1589 N N . ALA A 1 208 ? -4.195 -28.583 9.438 1.00 39.41 208 ALA A N 1
ATOM 1590 C CA . ALA A 1 208 ? -4.862 -29.839 9.754 1.00 39.41 208 ALA A CA 1
ATOM 1591 C C . ALA A 1 208 ? -5.931 -30.144 8.694 1.00 39.41 208 ALA A C 1
ATOM 1593 O O . ALA A 1 208 ? -7.121 -30.072 8.966 1.00 39.41 208 ALA A O 1
ATOM 1594 N N . GLU A 1 209 ? -5.507 -30.486 7.474 1.00 42.59 209 GLU A N 1
ATOM 1595 C CA . GLU A 1 209 ? -6.369 -31.253 6.567 1.00 42.59 209 GLU A CA 1
ATOM 1596 C C . GLU A 1 209 ? -5.542 -32.066 5.559 1.00 42.59 209 GLU A C 1
ATOM 1598 O O . GLU A 1 209 ? -5.384 -31.687 4.404 1.00 42.59 209 GLU A O 1
ATOM 1603 N N . LYS A 1 210 ? -4.971 -33.198 6.006 1.00 36.19 210 LYS A N 1
ATOM 1604 C CA . LYS A 1 210 ? -4.681 -34.349 5.130 1.00 36.19 210 LYS A CA 1
ATOM 1605 C C . LYS A 1 210 ? -4.348 -35.614 5.930 1.00 36.19 210 LYS A C 1
ATOM 1607 O O . LYS A 1 210 ? -3.184 -35.964 6.087 1.00 36.19 210 LYS A O 1
ATOM 1612 N N . ILE A 1 211 ? -5.360 -36.349 6.391 1.00 42.72 211 ILE A N 1
ATOM 1613 C CA . ILE A 1 211 ? -5.175 -37.746 6.815 1.00 42.72 211 ILE A CA 1
ATOM 1614 C C . ILE A 1 211 ? -6.369 -38.576 6.344 1.00 42.72 211 ILE A C 1
ATOM 1616 O O . ILE A 1 211 ? -7.390 -38.604 7.014 1.00 42.72 211 ILE A O 1
ATOM 1620 N N . VAL A 1 212 ? -6.211 -39.300 5.231 1.00 34.72 212 VAL A N 1
ATOM 1621 C CA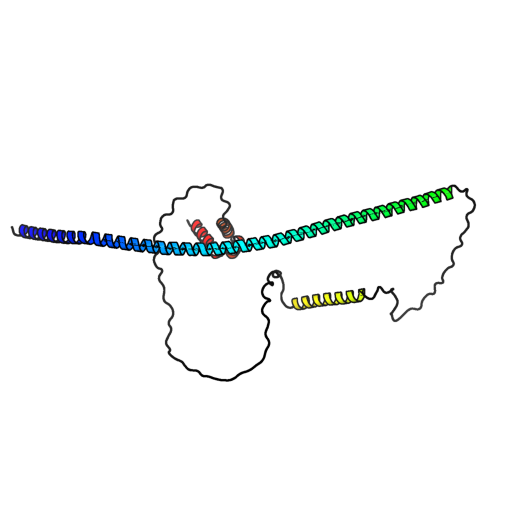 . VAL A 1 212 ? -6.794 -40.643 5.071 1.00 34.72 212 VAL A CA 1
ATOM 1622 C C . VAL A 1 212 ? -5.809 -41.502 4.272 1.00 34.72 212 VAL A C 1
ATOM 1624 O O . VAL A 1 212 ? -5.524 -41.261 3.102 1.00 34.72 212 VAL A O 1
ATOM 1627 N N . SER A 1 213 ? -5.277 -42.527 4.923 1.00 41.00 213 SER A N 1
ATOM 1628 C CA . SER A 1 213 ? -4.749 -43.755 4.318 1.00 41.00 213 SER A CA 1
ATOM 1629 C C . SER A 1 213 ? -5.131 -44.891 5.264 1.00 41.00 213 SER A C 1
ATOM 1631 O 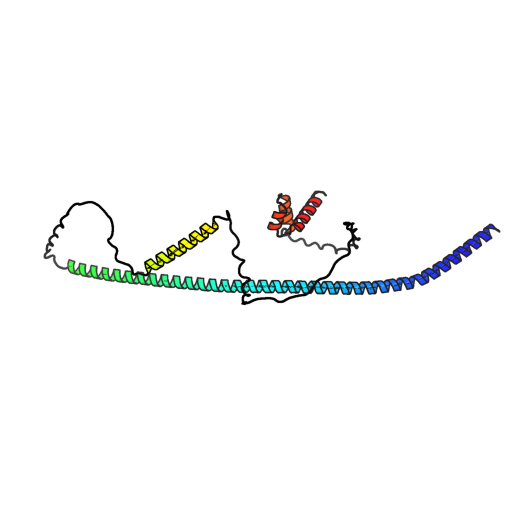O . SER A 1 213 ? -5.143 -44.656 6.475 1.00 41.00 213 SER A O 1
ATOM 1633 N N . PRO A 1 214 ? -5.504 -46.079 4.753 1.00 44.72 214 PRO A N 1
ATOM 1634 C CA . PRO A 1 214 ? -4.768 -47.300 5.139 1.00 44.72 214 PRO A CA 1
ATOM 1635 C C . PRO A 1 214 ? -4.752 -48.369 3.986 1.00 44.72 214 PRO A C 1
ATOM 1637 O O . PRO A 1 214 ? -5.134 -48.029 2.869 1.00 44.72 214 PRO A O 1
ATOM 1640 N N . PRO A 1 215 ? -4.295 -49.635 4.169 1.00 54.25 215 PRO A N 1
ATOM 1641 C CA . PRO A 1 215 ? -2.891 -50.069 4.023 1.00 54.25 215 PRO A CA 1
ATOM 1642 C C . PRO A 1 215 ? -2.684 -51.372 3.175 1.00 54.25 215 PRO A C 1
ATOM 1644 O O . PRO A 1 215 ? -3.644 -51.951 2.677 1.00 54.25 215 PRO A O 1
ATOM 1647 N N . SER A 1 216 ? -1.423 -51.858 3.115 1.00 32.34 216 SER A N 1
ATOM 1648 C CA . SER A 1 216 ? -0.942 -53.258 2.876 1.00 32.34 216 SER A CA 1
ATOM 1649 C C . SER A 1 216 ? -0.297 -53.663 1.519 1.00 32.34 216 SER A C 1
ATOM 1651 O O . SER A 1 216 ? -0.990 -54.039 0.586 1.00 32.34 216 SER A O 1
ATOM 1653 N N . ALA A 1 217 ? 1.055 -53.621 1.492 1.00 37.69 217 ALA A N 1
ATOM 1654 C CA . ALA A 1 217 ? 2.103 -54.632 1.136 1.00 37.69 217 ALA A CA 1
ATOM 1655 C C . ALA A 1 217 ? 1.943 -55.680 -0.022 1.00 37.69 217 ALA A C 1
ATOM 1657 O O . ALA A 1 217 ? 0.834 -56.139 -0.258 1.00 37.69 217 ALA A O 1
ATOM 1658 N N . PRO A 1 218 ? 3.036 -56.335 -0.523 1.00 43.78 218 PRO A N 1
ATOM 1659 C CA . PRO A 1 218 ? 4.333 -55.861 -1.060 1.00 43.78 218 PRO A CA 1
ATOM 1660 C C . PRO A 1 218 ? 4.702 -56.605 -2.415 1.00 43.78 218 PRO A C 1
ATOM 1662 O O . PRO A 1 218 ? 3.773 -56.889 -3.165 1.00 43.78 218 PRO A O 1
ATOM 1665 N N . PRO A 1 219 ? 5.969 -56.864 -2.853 1.00 56.59 219 PRO A N 1
ATOM 1666 C CA . PRO A 1 219 ? 6.493 -56.398 -4.155 1.00 56.59 219 PRO A CA 1
ATOM 1667 C C . PRO A 1 219 ? 6.888 -57.500 -5.175 1.00 56.59 219 PRO A C 1
ATOM 1669 O O . PRO A 1 219 ? 7.214 -58.618 -4.789 1.00 56.59 219 PRO A O 1
ATOM 1672 N N . LEU A 1 220 ? 6.969 -57.169 -6.475 1.00 33.50 220 LEU A N 1
ATOM 1673 C CA . LEU A 1 220 ? 7.610 -58.016 -7.500 1.00 33.50 220 LEU A CA 1
ATOM 1674 C C . LEU A 1 220 ? 8.393 -57.188 -8.540 1.00 33.50 220 LEU A C 1
ATOM 1676 O O . LEU A 1 220 ? 7.826 -56.403 -9.292 1.00 33.50 220 LEU A O 1
ATOM 1680 N N . ASP A 1 221 ? 9.706 -57.410 -8.509 1.00 32.72 221 ASP A N 1
ATOM 1681 C CA . ASP A 1 221 ? 10.664 -57.600 -9.604 1.00 32.72 221 ASP A CA 1
ATOM 1682 C C . ASP A 1 221 ? 10.834 -56.616 -10.785 1.00 32.72 221 ASP A C 1
ATOM 1684 O O . ASP A 1 221 ? 9.978 -56.422 -11.640 1.00 32.72 221 ASP A O 1
ATOM 1688 N N . ALA A 1 222 ? 12.107 -56.202 -10.893 1.00 31.77 222 ALA A N 1
ATOM 1689 C CA . ALA A 1 222 ? 12.965 -56.219 -12.086 1.00 31.77 222 ALA A CA 1
ATOM 1690 C C . ALA A 1 222 ? 12.699 -55.227 -13.242 1.00 31.77 222 ALA A C 1
ATOM 1692 O O . ALA A 1 222 ? 11.801 -55.407 -14.057 1.00 31.77 222 ALA A O 1
ATOM 1693 N N . LYS A 1 223 ? 13.647 -54.297 -13.460 1.00 35.91 223 LYS A N 1
ATOM 1694 C CA . LYS A 1 223 ? 14.777 -54.502 -14.399 1.00 35.91 223 LYS A CA 1
ATOM 1695 C C . LYS A 1 223 ? 15.744 -53.301 -14.479 1.00 35.91 223 LYS A C 1
ATOM 1697 O O . LYS A 1 223 ? 15.329 -52.161 -14.631 1.00 35.91 223 LYS A O 1
ATOM 1702 N N . GLU A 1 224 ? 17.029 -53.650 -14.349 1.00 32.00 224 GLU A N 1
ATOM 1703 C CA . GLU A 1 224 ? 18.257 -53.191 -15.041 1.00 32.00 224 GLU A CA 1
ATOM 1704 C C . GLU A 1 224 ? 18.274 -51.785 -15.684 1.00 32.00 224 GLU A C 1
ATOM 1706 O O . GLU A 1 224 ? 17.467 -51.479 -16.550 1.00 32.00 224 GLU A O 1
ATOM 1711 N N . ALA A 1 225 ? 19.133 -50.846 -15.271 1.00 31.66 225 ALA A N 1
ATOM 1712 C CA . ALA A 1 225 ? 20.609 -50.804 -15.299 1.00 31.66 225 ALA A CA 1
ATOM 1713 C C . ALA A 1 225 ? 21.237 -50.467 -16.669 1.00 31.66 225 ALA A C 1
ATOM 1715 O O . ALA A 1 225 ? 20.926 -51.107 -17.668 1.00 31.66 225 ALA A O 1
ATOM 1716 N N . LYS A 1 226 ? 22.229 -49.553 -16.591 1.00 37.00 226 LYS A N 1
ATOM 1717 C CA . LYS A 1 226 ? 23.414 -49.298 -17.453 1.00 37.00 226 LYS A CA 1
ATOM 1718 C C . LYS A 1 226 ? 23.435 -47.936 -18.154 1.00 37.00 226 LYS A C 1
ATOM 1720 O O . LYS A 1 226 ? 22.444 -47.519 -18.726 1.00 37.00 226 LYS A O 1
ATOM 1725 N N . GLU A 1 227 ? 24.552 -47.217 -18.234 1.00 32.00 227 GLU A N 1
ATOM 1726 C CA . GLU A 1 227 ? 25.862 -47.248 -17.561 1.00 32.00 227 GLU A CA 1
ATOM 1727 C C . GLU A 1 227 ? 26.606 -45.961 -17.990 1.00 32.00 227 GLU A C 1
ATOM 1729 O O . GLU A 1 227 ? 26.201 -45.280 -18.928 1.00 32.00 227 GLU A O 1
ATOM 1734 N N . ALA A 1 228 ? 27.684 -45.655 -17.273 1.00 29.83 228 ALA A N 1
ATOM 1735 C CA . ALA A 1 228 ? 28.643 -44.554 -17.410 1.00 29.83 228 ALA A CA 1
ATOM 1736 C C . ALA A 1 228 ? 29.270 -44.402 -18.831 1.00 29.83 228 ALA A C 1
ATOM 1738 O O . ALA A 1 228 ? 29.066 -45.244 -19.692 1.00 29.83 228 ALA A O 1
ATOM 1739 N N . LYS A 1 229 ? 30.114 -43.423 -19.194 1.00 30.03 229 LYS A N 1
ATOM 1740 C CA . LYS A 1 229 ? 31.172 -42.684 -18.479 1.00 30.03 229 LYS A CA 1
ATOM 1741 C C . LYS A 1 229 ? 31.786 -41.672 -19.473 1.00 30.03 229 LYS A C 1
ATOM 1743 O O . LYS A 1 229 ? 31.872 -41.982 -20.657 1.00 30.03 229 LYS A O 1
ATOM 1748 N N . GLY A 1 230 ? 32.320 -40.546 -19.004 1.00 26.61 230 GLY A N 1
ATOM 1749 C CA . GLY A 1 230 ? 33.185 -39.672 -19.810 1.00 26.61 230 GLY A CA 1
ATOM 1750 C C . GLY A 1 230 ? 33.707 -38.494 -18.992 1.00 26.61 230 GLY A C 1
ATOM 1751 O O . GLY A 1 230 ? 32.959 -37.572 -18.701 1.00 26.61 230 GLY A O 1
ATOM 1752 N N . ALA A 1 231 ? 34.961 -38.582 -18.556 1.00 32.03 231 ALA A N 1
ATOM 1753 C CA . ALA A 1 231 ? 35.654 -37.610 -17.716 1.00 32.03 231 ALA A CA 1
ATOM 1754 C C . ALA A 1 231 ? 36.289 -36.487 -18.551 1.00 32.03 231 ALA A C 1
ATOM 1756 O O . ALA A 1 231 ? 36.824 -36.797 -19.605 1.00 32.03 231 ALA A O 1
ATOM 1757 N N . GLU A 1 232 ? 36.332 -35.249 -18.040 1.00 30.89 232 GLU A N 1
ATOM 1758 C CA . GLU A 1 232 ? 37.586 -34.483 -17.894 1.00 30.89 232 GLU A CA 1
ATOM 1759 C C . GLU A 1 232 ? 37.403 -33.143 -17.146 1.00 30.89 232 GLU A C 1
ATOM 1761 O O . GLU A 1 232 ? 36.511 -32.359 -17.443 1.00 30.89 232 GLU A O 1
ATOM 1766 N N . ALA A 1 233 ? 38.302 -32.937 -16.176 1.00 28.78 233 ALA A N 1
ATOM 1767 C CA . ALA A 1 233 ? 38.998 -31.705 -15.780 1.00 28.78 233 ALA A CA 1
ATOM 1768 C C . ALA A 1 233 ? 38.242 -30.382 -15.485 1.00 28.78 233 ALA A C 1
ATOM 1770 O O . ALA A 1 233 ? 37.701 -29.712 -16.359 1.00 28.78 233 ALA A O 1
ATOM 1771 N N . LEU A 1 234 ? 38.396 -29.912 -14.234 1.00 40.75 234 LEU A N 1
ATOM 1772 C CA . LEU A 1 234 ? 38.282 -28.498 -13.833 1.00 40.75 234 LEU A CA 1
ATOM 1773 C C . LEU A 1 234 ? 39.372 -27.634 -14.515 1.00 40.75 234 LEU A C 1
ATOM 1775 O O . LEU A 1 234 ? 40.471 -28.133 -14.768 1.00 40.75 234 LEU A O 1
ATOM 1779 N N . PRO A 1 235 ? 39.131 -26.322 -14.731 1.00 34.75 235 PRO A N 1
ATOM 1780 C CA . PRO A 1 235 ? 39.516 -25.323 -13.723 1.00 34.75 235 PRO A CA 1
ATOM 1781 C C . PRO A 1 235 ? 38.496 -24.181 -13.519 1.00 34.75 235 PRO A C 1
ATOM 1783 O O . PRO A 1 235 ? 37.664 -23.874 -14.367 1.00 34.75 235 PRO A O 1
ATOM 1786 N N . ALA A 1 236 ? 38.598 -23.545 -12.350 1.00 38.91 236 ALA A N 1
ATOM 1787 C CA . ALA A 1 236 ? 37.784 -22.428 -11.870 1.00 38.91 236 ALA A CA 1
ATOM 1788 C C . ALA A 1 236 ? 38.241 -21.044 -12.439 1.00 38.91 236 ALA A C 1
ATOM 1790 O O . ALA A 1 236 ? 39.043 -20.993 -13.373 1.00 38.91 236 ALA A O 1
ATOM 1791 N N . PRO A 1 237 ? 37.722 -19.898 -11.948 1.00 45.91 237 PRO A N 1
ATOM 1792 C CA . PRO A 1 237 ? 36.857 -18.972 -12.679 1.00 45.91 237 PRO A CA 1
ATOM 1793 C C . PRO A 1 237 ? 37.593 -17.703 -13.162 1.00 45.91 237 PRO A C 1
ATOM 1795 O O . PRO A 1 237 ? 38.489 -17.190 -12.492 1.00 45.91 237 PRO A O 1
ATOM 1798 N N . ARG A 1 238 ? 37.194 -17.127 -14.306 1.00 34.75 238 ARG A N 1
ATOM 1799 C CA . ARG A 1 238 ? 37.738 -15.842 -14.791 1.00 34.75 238 ARG A CA 1
ATOM 1800 C C . ARG A 1 238 ? 36.644 -14.821 -15.108 1.00 34.75 238 ARG A C 1
ATOM 1802 O O . ARG A 1 238 ? 35.919 -14.955 -16.082 1.00 34.75 238 ARG A O 1
ATOM 1809 N N . GLY A 1 239 ? 36.616 -13.788 -14.262 1.00 34.53 239 GLY A N 1
ATOM 1810 C CA . GLY A 1 239 ? 36.416 -12.365 -14.558 1.00 34.53 239 GLY A CA 1
ATOM 1811 C C . GLY A 1 239 ? 35.448 -11.963 -15.670 1.00 34.53 239 GLY A C 1
ATOM 1812 O O . GLY A 1 239 ? 35.835 -11.877 -16.834 1.00 34.53 239 GLY A O 1
ATOM 1813 N N . ILE A 1 240 ? 34.245 -11.544 -15.276 1.00 39.62 240 ILE A N 1
ATOM 1814 C CA . ILE A 1 240 ? 33.360 -10.730 -16.112 1.00 39.62 240 ILE A CA 1
ATOM 1815 C C . ILE A 1 240 ? 33.721 -9.256 -15.874 1.00 39.62 240 ILE A C 1
ATOM 1817 O O . ILE A 1 240 ? 33.675 -8.762 -14.749 1.00 39.62 240 ILE A O 1
ATOM 1821 N N . LYS A 1 241 ? 34.129 -8.567 -16.943 1.00 43.12 241 LYS A N 1
ATOM 1822 C CA . LYS A 1 241 ? 34.359 -7.115 -16.978 1.00 43.12 241 LYS A CA 1
ATOM 1823 C C . LYS A 1 241 ? 33.006 -6.376 -16.911 1.00 43.12 241 LYS A C 1
ATOM 1825 O O . LYS A 1 241 ? 32.078 -6.830 -17.578 1.00 43.12 241 LYS A O 1
ATOM 1830 N N . PRO A 1 242 ? 32.872 -5.237 -16.204 1.00 42.22 242 PRO A N 1
ATOM 1831 C CA . PRO A 1 242 ? 31.649 -4.435 -16.253 1.00 42.22 242 PRO A CA 1
ATOM 1832 C C . PRO A 1 242 ? 31.488 -3.752 -17.621 1.00 42.22 242 PRO A C 1
ATOM 1834 O O . PRO A 1 242 ? 32.424 -3.131 -18.127 1.00 42.22 242 PRO A O 1
ATOM 1837 N N . ALA A 1 243 ? 30.300 -3.879 -18.211 1.00 47.31 243 ALA A N 1
ATOM 1838 C CA . ALA A 1 243 ? 29.866 -3.169 -19.414 1.00 47.31 243 ALA A CA 1
ATOM 1839 C C . ALA A 1 243 ? 29.579 -1.672 -19.119 1.00 47.31 243 ALA A C 1
ATOM 1841 O O . ALA A 1 243 ? 29.349 -1.317 -17.959 1.00 47.31 243 ALA A O 1
ATOM 1842 N N . PRO A 1 244 ? 29.612 -0.782 -20.133 1.00 44.16 244 PRO A N 1
ATOM 1843 C CA . PRO A 1 244 ? 29.559 0.666 -19.945 1.00 44.16 244 PRO A CA 1
ATOM 1844 C C . PRO A 1 244 ? 28.136 1.181 -19.676 1.00 44.16 244 PRO A C 1
ATOM 1846 O O . PRO A 1 244 ? 27.152 0.681 -20.213 1.00 44.16 244 PRO A O 1
ATOM 1849 N N . VAL A 1 245 ? 28.066 2.220 -18.846 1.00 52.97 245 VAL A N 1
ATOM 1850 C CA . VAL A 1 245 ? 26.858 2.937 -18.413 1.00 52.97 245 VAL A CA 1
ATOM 1851 C C . VAL A 1 245 ? 26.307 3.804 -19.566 1.00 52.97 245 VAL A C 1
ATOM 1853 O O . VAL A 1 245 ? 27.097 4.539 -20.164 1.00 52.97 245 VAL A O 1
ATOM 1856 N N . PRO A 1 246 ? 24.999 3.777 -19.897 1.00 57.84 246 PRO A N 1
ATOM 1857 C CA . PRO A 1 246 ? 24.407 4.718 -20.853 1.00 57.84 246 PRO A CA 1
ATOM 1858 C C . PRO A 1 246 ? 24.221 6.128 -20.244 1.00 57.84 246 PRO A C 1
ATOM 1860 O O . PRO A 1 246 ? 24.147 6.272 -19.020 1.00 57.84 246 PRO A O 1
ATOM 1863 N N . PRO A 1 247 ? 24.163 7.190 -21.075 1.00 50.84 247 PRO A N 1
ATOM 1864 C CA . PRO A 1 247 ? 24.162 8.575 -20.616 1.00 50.84 247 PRO A CA 1
ATOM 1865 C C . PRO A 1 247 ? 22.851 8.974 -19.928 1.00 50.84 247 PRO A C 1
ATOM 1867 O O . PRO A 1 247 ? 21.749 8.775 -20.433 1.00 50.84 247 PRO A O 1
ATOM 1870 N N . ARG A 1 248 ? 23.025 9.600 -18.765 1.00 44.75 248 ARG A N 1
ATOM 1871 C CA . ARG A 1 248 ? 22.026 10.282 -17.942 1.00 44.75 248 ARG A CA 1
ATOM 1872 C C . ARG A 1 248 ? 21.345 11.397 -18.748 1.00 44.75 248 ARG A C 1
ATOM 1874 O O . ARG A 1 248 ? 21.951 12.444 -18.954 1.00 44.75 248 ARG A O 1
ATOM 1881 N N . MET A 1 249 ? 20.103 11.179 -19.184 1.00 44.69 249 MET A N 1
ATOM 1882 C CA . MET A 1 249 ? 19.229 12.273 -19.618 1.00 44.69 249 MET A CA 1
ATOM 1883 C C . MET A 1 249 ? 18.889 13.158 -18.415 1.00 44.69 249 MET A C 1
ATOM 1885 O O . MET A 1 249 ? 18.714 12.686 -17.289 1.00 44.69 249 MET A O 1
ATOM 1889 N N . GLU A 1 250 ? 18.891 14.457 -18.676 1.00 42.47 250 GLU A N 1
ATOM 1890 C CA . GLU A 1 250 ? 18.748 15.549 -17.725 1.00 42.47 250 GLU A CA 1
ATOM 1891 C C . GLU A 1 250 ? 17.465 15.438 -16.894 1.00 42.47 250 GLU A C 1
ATOM 1893 O O . GLU A 1 250 ? 16.365 15.244 -17.409 1.00 42.47 250 GLU A O 1
ATOM 1898 N N . ALA A 1 251 ? 17.623 15.593 -15.580 1.00 45.53 251 ALA A N 1
ATOM 1899 C CA . ALA A 1 251 ? 16.516 15.801 -14.663 1.00 45.53 251 ALA A CA 1
ATOM 1900 C C . ALA A 1 251 ? 15.941 17.216 -14.871 1.00 45.53 251 ALA A C 1
ATOM 1902 O O . ALA A 1 251 ? 16.722 18.167 -14.978 1.00 45.53 251 ALA A O 1
ATOM 1903 N N . PRO A 1 252 ? 14.608 17.402 -14.878 1.00 42.62 252 PRO A N 1
ATOM 1904 C CA . PRO A 1 252 ? 14.032 18.735 -14.811 1.00 42.62 252 PRO A CA 1
ATOM 1905 C C . PRO A 1 252 ? 14.357 19.361 -13.446 1.00 42.62 252 PRO A C 1
ATOM 1907 O O . PRO A 1 252 ? 14.303 18.700 -12.408 1.00 42.62 252 PRO A O 1
ATOM 1910 N N . ALA A 1 253 ? 14.732 20.640 -13.475 1.00 41.75 253 ALA A N 1
ATOM 1911 C CA . ALA A 1 253 ? 15.129 21.444 -12.323 1.00 41.75 253 ALA A CA 1
ATOM 1912 C C . ALA A 1 253 ? 14.111 21.385 -11.159 1.00 41.75 253 ALA A C 1
ATOM 1914 O O . ALA A 1 253 ? 12.900 21.327 -11.404 1.00 41.75 253 ALA A O 1
ATOM 1915 N N . PRO A 1 254 ? 14.573 21.439 -9.894 1.00 44.31 254 PRO A N 1
ATOM 1916 C CA . PRO A 1 254 ? 13.699 21.338 -8.738 1.00 44.31 254 PRO A CA 1
ATOM 1917 C C . PRO A 1 254 ? 12.878 22.621 -8.611 1.00 44.31 254 PRO A C 1
ATOM 1919 O O . PRO A 1 254 ? 13.420 23.718 -8.476 1.00 44.31 254 PRO A O 1
ATOM 1922 N N . LYS A 1 255 ? 11.552 22.482 -8.641 1.00 42.44 255 LYS A N 1
ATOM 1923 C CA . LYS A 1 255 ? 10.664 23.530 -8.147 1.00 42.44 255 LYS A CA 1
ATOM 1924 C C . LYS A 1 255 ? 10.809 23.572 -6.632 1.00 42.44 255 LYS A C 1
ATOM 1926 O O . LYS A 1 255 ? 10.524 22.593 -5.950 1.00 42.44 255 LYS A O 1
ATOM 1931 N N . THR A 1 256 ? 11.267 24.719 -6.153 1.00 48.66 256 THR A N 1
ATOM 1932 C CA . THR A 1 256 ? 11.219 25.167 -4.767 1.00 48.66 256 THR A CA 1
ATOM 1933 C C . THR A 1 256 ? 9.835 24.884 -4.186 1.00 48.66 256 THR A C 1
ATOM 1935 O O . THR A 1 256 ? 8.849 25.498 -4.588 1.00 48.66 256 THR A O 1
ATOM 1938 N N . ALA A 1 257 ? 9.768 23.934 -3.262 1.00 41.31 257 ALA A N 1
ATOM 1939 C CA . ALA A 1 257 ? 8.647 23.752 -2.359 1.00 41.31 257 ALA A CA 1
ATOM 1940 C C . ALA A 1 257 ? 9.235 23.776 -0.949 1.00 41.31 257 ALA A C 1
ATOM 1942 O O . ALA A 1 257 ? 9.596 22.747 -0.386 1.00 41.31 257 ALA A O 1
ATOM 1943 N N . GLU A 1 258 ? 9.409 24.989 -0.429 1.00 46.91 258 GLU A N 1
ATOM 1944 C CA . GLU A 1 258 ? 9.585 25.208 0.999 1.00 46.91 258 GLU A CA 1
ATOM 1945 C C . GLU A 1 258 ? 8.264 24.861 1.694 1.00 46.91 258 GLU A C 1
ATOM 1947 O O . GLU A 1 258 ? 7.248 25.536 1.530 1.00 46.91 258 GLU A O 1
ATOM 1952 N N . GLY A 1 259 ? 8.297 23.775 2.455 1.00 32.50 259 GLY A N 1
ATOM 1953 C CA . GLY A 1 259 ? 7.343 23.418 3.496 1.00 32.50 259 GLY A CA 1
ATOM 1954 C C . GLY A 1 259 ? 8.128 22.715 4.609 1.00 32.50 259 GLY A C 1
ATOM 1955 O O . GLY A 1 259 ? 9.156 22.103 4.312 1.00 32.50 259 GLY A O 1
ATOM 1956 N N . PRO A 1 260 ? 7.734 22.831 5.888 1.00 44.84 260 PRO A N 1
ATOM 1957 C CA . PRO A 1 260 ? 8.563 22.406 7.011 1.00 44.84 260 PRO A CA 1
ATOM 1958 C C . PRO A 1 260 ? 8.744 20.888 6.951 1.00 44.84 260 PRO A C 1
ATOM 1960 O O . PRO A 1 260 ? 7.777 20.146 7.098 1.00 44.84 260 PRO A O 1
ATOM 1963 N N . HIS A 1 261 ? 9.966 20.427 6.683 1.00 44.69 261 HIS A N 1
ATOM 1964 C CA . HIS A 1 261 ? 10.251 19.004 6.552 1.00 44.69 261 HIS A CA 1
ATOM 1965 C C . HIS A 1 261 ? 10.033 18.302 7.895 1.00 44.69 261 HIS A C 1
ATOM 1967 O O . HIS A 1 261 ? 10.840 18.426 8.817 1.00 44.69 261 HIS A O 1
ATOM 1973 N N . GLU A 1 262 ? 8.956 17.525 7.987 1.00 50.81 262 GLU A N 1
ATOM 1974 C CA . GLU A 1 262 ? 8.905 16.386 8.895 1.00 50.81 262 GLU A CA 1
ATOM 1975 C C . GLU A 1 262 ? 10.169 15.554 8.655 1.00 50.81 262 GLU A C 1
ATOM 1977 O O . GLU A 1 262 ? 10.497 15.230 7.511 1.00 50.81 262 GLU A O 1
ATOM 1982 N N . ALA A 1 263 ? 10.925 15.283 9.722 1.00 62.06 263 ALA A N 1
ATOM 1983 C CA . ALA A 1 263 ? 12.191 14.568 9.635 1.00 62.06 263 ALA A CA 1
ATOM 1984 C C . ALA A 1 263 ? 11.977 13.249 8.884 1.00 62.06 263 ALA A C 1
ATOM 1986 O O . ALA A 1 263 ? 11.303 12.343 9.384 1.00 62.06 263 ALA A O 1
ATOM 1987 N N . THR A 1 264 ? 12.526 13.152 7.671 1.00 83.19 264 THR A N 1
ATOM 1988 C CA . THR A 1 264 ? 12.335 11.963 6.844 1.00 83.19 264 THR A CA 1
ATOM 1989 C C . THR A 1 264 ? 12.947 10.753 7.551 1.00 83.19 264 THR A C 1
ATOM 1991 O O . THR A 1 264 ? 13.859 10.881 8.375 1.00 83.19 264 THR A O 1
ATOM 1994 N N . THR A 1 265 ? 12.473 9.546 7.246 1.00 86.38 265 THR A N 1
ATOM 1995 C CA . THR A 1 265 ? 13.016 8.305 7.832 1.00 86.38 265 THR A CA 1
ATOM 1996 C C . THR A 1 265 ? 14.531 8.185 7.636 1.00 86.38 265 THR A C 1
ATOM 1998 O O . THR A 1 265 ? 15.231 7.714 8.533 1.00 86.38 265 THR A O 1
ATOM 2001 N N . ALA A 1 266 ? 15.052 8.706 6.520 1.00 86.00 266 ALA A N 1
ATOM 2002 C CA . ALA A 1 266 ? 16.482 8.812 6.251 1.00 86.00 266 ALA A CA 1
ATOM 2003 C C . ALA A 1 266 ? 17.200 9.789 7.199 1.00 86.00 266 ALA A C 1
ATOM 2005 O O . ALA A 1 266 ? 18.303 9.489 7.650 1.00 86.00 266 ALA A O 1
ATOM 2006 N N . ASP A 1 267 ? 16.592 10.923 7.550 1.00 89.44 267 ASP A N 1
ATOM 2007 C CA . ASP A 1 267 ? 17.176 11.883 8.496 1.00 89.44 267 ASP A CA 1
ATOM 2008 C C . ASP A 1 267 ? 17.170 11.342 9.929 1.00 89.44 267 ASP A C 1
ATOM 2010 O O . ASP A 1 267 ? 18.159 11.489 10.651 1.00 89.44 267 ASP A O 1
ATOM 2014 N N . ARG A 1 268 ? 16.118 10.608 10.316 1.00 89.25 268 ARG A N 1
ATOM 2015 C CA . ARG A 1 268 ? 16.092 9.862 11.583 1.00 89.25 268 ARG A CA 1
ATOM 2016 C C . ARG A 1 268 ? 17.177 8.778 11.612 1.00 89.25 268 ARG A C 1
ATOM 2018 O O . ARG A 1 268 ? 17.887 8.667 12.607 1.00 89.25 268 ARG A O 1
ATOM 2025 N N . ALA A 1 269 ? 17.370 8.031 10.522 1.00 90.56 269 ALA A N 1
ATOM 2026 C CA . ALA A 1 269 ? 18.451 7.047 10.418 1.00 90.56 269 ALA A CA 1
ATOM 2027 C C . ALA A 1 269 ? 19.840 7.694 10.533 1.00 90.56 269 ALA A C 1
ATOM 2029 O O . ALA A 1 269 ? 20.696 7.186 11.256 1.00 90.56 269 ALA A O 1
ATOM 2030 N N . ARG A 1 270 ? 20.057 8.845 9.882 1.00 88.81 270 ARG A N 1
ATOM 2031 C CA . ARG A 1 270 ? 21.305 9.620 10.004 1.00 88.81 270 ARG A CA 1
ATOM 2032 C C . ARG A 1 270 ? 21.562 10.048 11.441 1.00 88.81 270 ARG A C 1
ATOM 2034 O O . ARG A 1 270 ? 22.671 9.854 11.925 1.00 88.81 270 ARG A O 1
ATOM 2041 N N . ALA A 1 271 ? 20.556 10.588 12.126 1.00 91.50 271 ALA A N 1
ATOM 2042 C CA . ALA A 1 271 ? 20.686 11.021 13.514 1.00 91.50 271 ALA A CA 1
ATOM 2043 C C . ALA A 1 271 ? 21.082 9.860 14.445 1.00 91.50 271 ALA A C 1
ATOM 2045 O O . ALA A 1 271 ? 21.995 10.006 15.258 1.00 91.50 271 ALA A O 1
ATOM 2046 N N . LEU A 1 272 ? 20.468 8.683 14.275 1.00 91.19 272 LEU A N 1
ATOM 2047 C CA . LEU A 1 272 ? 20.799 7.494 15.067 1.00 91.19 272 LEU A CA 1
ATOM 2048 C C . LEU A 1 272 ? 22.217 6.979 14.770 1.00 91.19 272 LEU A C 1
ATOM 2050 O O . LEU A 1 272 ? 22.968 6.658 15.692 1.00 91.19 272 LEU A O 1
ATOM 2054 N N . LEU A 1 273 ? 22.634 6.974 13.503 1.00 90.62 273 LEU A N 1
ATOM 2055 C CA . LEU A 1 273 ? 23.997 6.593 13.120 1.00 90.62 273 LEU A CA 1
ATOM 2056 C C . LEU A 1 273 ? 25.051 7.566 13.665 1.00 90.62 273 LEU A C 1
ATOM 2058 O O . LEU A 1 273 ? 26.112 7.134 14.112 1.00 90.62 273 LEU A O 1
ATOM 2062 N N . LEU A 1 274 ? 24.755 8.869 13.662 1.00 88.94 274 LEU A N 1
ATOM 2063 C CA . LEU A 1 274 ? 25.618 9.894 14.255 1.00 88.94 274 LEU A CA 1
ATOM 2064 C C . LEU A 1 274 ? 25.705 9.758 15.779 1.00 88.94 274 LEU A C 1
ATOM 2066 O O . LEU A 1 274 ? 26.754 10.042 16.349 1.00 88.94 274 LEU A O 1
ATOM 2070 N N . SER A 1 275 ? 24.647 9.262 16.426 1.00 89.19 275 SER A N 1
ATOM 2071 C CA . SER A 1 275 ? 24.654 8.946 17.860 1.00 89.19 275 SER A CA 1
ATOM 2072 C C . SER A 1 275 ? 25.439 7.673 18.222 1.00 89.19 275 SER A C 1
ATOM 2074 O O . SER A 1 275 ? 25.538 7.330 19.397 1.00 89.19 275 SER A O 1
ATOM 2076 N N . GLY A 1 276 ? 26.030 6.982 17.237 1.00 87.50 276 GLY A N 1
ATOM 2077 C CA . GLY A 1 276 ? 26.869 5.798 17.453 1.00 87.50 276 GLY A CA 1
ATOM 2078 C C . GLY A 1 276 ? 26.102 4.476 17.551 1.00 87.50 276 GLY A C 1
ATOM 2079 O O . GLY A 1 276 ? 26.692 3.456 17.906 1.00 87.50 276 GLY A O 1
ATOM 2080 N N . ILE A 1 277 ? 24.807 4.468 17.221 1.00 90.31 277 ILE A N 1
ATOM 2081 C CA . ILE A 1 277 ? 23.975 3.259 17.221 1.00 90.31 277 ILE A CA 1
ATOM 2082 C C . ILE A 1 277 ? 24.354 2.372 16.015 1.00 90.31 277 ILE A C 1
ATOM 2084 O O . ILE A 1 277 ? 24.536 2.889 14.905 1.00 90.31 277 ILE A O 1
ATOM 2088 N N . PRO A 1 278 ? 24.492 1.040 16.193 1.00 91.62 278 PRO A N 1
ATOM 2089 C CA . PRO A 1 278 ? 24.867 0.131 15.113 1.00 91.62 278 PRO A CA 1
ATOM 2090 C C . PRO A 1 278 ? 23.776 0.015 14.040 1.00 91.62 278 PRO A C 1
ATOM 2092 O O . PRO A 1 278 ? 22.586 0.195 14.297 1.00 91.62 278 PRO A O 1
ATOM 2095 N N . VAL A 1 279 ? 24.196 -0.325 12.820 1.00 87.69 279 VAL A N 1
ATOM 2096 C CA . VAL A 1 279 ? 23.363 -0.344 11.600 1.00 87.69 279 VAL A CA 1
ATOM 2097 C C . VAL A 1 279 ? 22.150 -1.270 11.749 1.00 87.69 279 VAL A C 1
ATOM 2099 O O . VAL A 1 279 ? 21.064 -0.964 11.262 1.00 87.69 279 VAL A O 1
ATOM 2102 N N . GLU A 1 280 ? 22.316 -2.384 12.455 1.00 90.94 280 GLU A N 1
ATOM 2103 C CA . GLU A 1 280 ? 21.283 -3.376 12.747 1.00 90.94 280 GLU A CA 1
ATOM 2104 C C . GLU A 1 280 ? 20.140 -2.798 13.577 1.00 90.94 280 GLU A C 1
ATOM 2106 O O . GLU A 1 280 ? 18.973 -3.096 13.326 1.00 90.94 280 GLU A O 1
ATOM 2111 N N . GLU A 1 281 ? 20.484 -1.968 14.554 1.00 89.38 281 GLU A N 1
ATOM 2112 C CA . GLU A 1 281 ? 19.537 -1.387 15.494 1.00 89.38 281 GLU A CA 1
ATOM 2113 C C . GLU A 1 281 ? 18.831 -0.184 14.863 1.00 89.38 281 GLU A C 1
ATOM 2115 O O . GLU A 1 281 ? 17.612 -0.055 14.951 1.00 89.38 281 GLU A O 1
ATOM 2120 N N . VAL A 1 282 ? 19.563 0.623 14.086 1.00 89.31 282 VAL A N 1
ATOM 2121 C CA . VAL A 1 282 ? 18.962 1.679 13.258 1.00 89.31 282 VAL A CA 1
ATOM 2122 C C . VAL A 1 282 ? 17.995 1.087 12.231 1.00 89.31 282 VAL A C 1
ATOM 2124 O O . VAL A 1 282 ? 16.920 1.641 12.014 1.00 89.31 282 VAL A O 1
ATOM 2127 N N . SER A 1 283 ? 18.326 -0.062 11.636 1.00 90.12 283 SER A N 1
ATOM 2128 C CA . SER A 1 283 ? 17.455 -0.772 10.692 1.00 90.12 283 SER A CA 1
ATOM 2129 C C . SER A 1 283 ? 16.137 -1.208 11.337 1.00 90.12 283 SER A C 1
ATOM 2131 O O . SER A 1 283 ? 15.071 -1.002 10.759 1.00 90.12 283 SER A O 1
ATOM 2133 N N . ARG A 1 284 ? 16.192 -1.727 12.570 1.00 90.44 284 ARG A N 1
ATOM 2134 C CA . ARG A 1 284 ? 14.996 -2.093 13.345 1.00 90.44 284 ARG A CA 1
ATOM 2135 C C . ARG A 1 284 ? 14.161 -0.876 13.739 1.00 90.44 284 ARG A C 1
ATOM 2137 O O . ARG A 1 284 ? 12.945 -0.916 13.604 1.00 90.44 284 ARG A O 1
ATOM 2144 N N . GLN A 1 285 ? 14.799 0.206 14.182 1.00 86.81 285 GLN A N 1
ATOM 2145 C CA . GLN A 1 285 ? 14.105 1.406 14.669 1.00 86.81 285 GLN A CA 1
ATOM 2146 C C . GLN A 1 285 ? 13.510 2.272 13.554 1.00 86.81 285 GLN A C 1
ATOM 2148 O O . GLN A 1 285 ? 12.517 2.965 13.769 1.00 86.81 285 GLN A O 1
ATOM 2153 N N . THR A 1 286 ? 14.116 2.265 12.367 1.00 87.31 286 THR A N 1
ATOM 2154 C CA . THR A 1 286 ? 13.667 3.084 11.227 1.00 87.31 286 THR A CA 1
ATOM 2155 C C . THR A 1 286 ? 12.868 2.296 10.196 1.00 87.31 286 THR A C 1
ATOM 2157 O O . THR A 1 286 ? 12.296 2.898 9.291 1.00 87.31 286 THR A O 1
ATOM 2160 N N . GLY A 1 287 ? 12.847 0.962 10.298 1.00 88.38 287 GLY A N 1
ATOM 2161 C CA . GLY A 1 287 ? 12.273 0.075 9.283 1.00 88.38 287 GLY A CA 1
ATOM 2162 C C . GLY A 1 287 ? 13.059 0.056 7.966 1.00 88.38 287 GLY A C 1
ATOM 2163 O O . GLY A 1 287 ? 12.647 -0.598 7.010 1.00 88.38 287 GLY A O 1
ATOM 2164 N N . MET A 1 288 ? 14.193 0.761 7.881 1.00 84.56 288 MET A N 1
ATOM 2165 C CA . MET A 1 288 ? 15.058 0.753 6.705 1.00 84.56 288 MET A CA 1
ATOM 2166 C C . MET A 1 288 ? 15.874 -0.540 6.698 1.00 84.56 288 MET A C 1
ATOM 2168 O O . MET A 1 288 ? 16.511 -0.877 7.692 1.00 84.56 288 MET A O 1
ATOM 2172 N N . GLY A 1 289 ? 15.898 -1.278 5.586 1.00 89.31 289 GLY A N 1
ATOM 2173 C CA . GLY A 1 289 ? 16.736 -2.478 5.472 1.00 89.31 289 GLY A CA 1
ATOM 2174 C C . GLY A 1 289 ? 18.220 -2.164 5.715 1.00 89.31 289 GLY A C 1
ATOM 2175 O O . GLY A 1 289 ? 18.678 -1.063 5.408 1.00 89.31 289 GLY A O 1
ATOM 2176 N N . LYS A 1 290 ? 18.992 -3.129 6.236 1.00 89.19 290 LYS A N 1
ATOM 2177 C CA . LYS A 1 290 ? 20.412 -2.935 6.600 1.00 89.19 290 LYS A CA 1
ATOM 2178 C C . LYS A 1 290 ? 21.237 -2.247 5.503 1.00 89.19 290 LYS A C 1
ATOM 2180 O O . LYS A 1 290 ? 21.934 -1.282 5.791 1.00 89.19 290 LYS A O 1
ATOM 2185 N N . GLY A 1 291 ? 21.079 -2.664 4.243 1.00 89.44 291 GLY A N 1
ATOM 2186 C CA . GLY A 1 291 ? 21.780 -2.048 3.108 1.00 89.44 291 GLY A CA 1
ATOM 2187 C C . GLY A 1 291 ? 21.372 -0.594 2.826 1.00 89.44 291 GLY A C 1
ATOM 2188 O O . GLY A 1 291 ? 22.200 0.212 2.411 1.00 89.44 291 GLY A O 1
ATOM 2189 N N . ALA A 1 292 ? 20.121 -0.214 3.104 1.00 90.94 292 ALA A N 1
ATOM 2190 C CA . ALA A 1 292 ? 19.675 1.175 2.986 1.00 90.94 292 ALA A CA 1
ATOM 2191 C C . ALA A 1 292 ? 20.277 2.051 4.096 1.00 90.94 292 ALA A C 1
ATOM 2193 O O . ALA A 1 292 ? 20.684 3.182 3.838 1.00 90.94 292 ALA A O 1
ATOM 2194 N N . VAL A 1 293 ? 20.394 1.518 5.315 1.00 91.12 293 VAL A N 1
ATOM 2195 C CA . VAL A 1 293 ? 21.057 2.204 6.435 1.00 91.12 293 VAL A CA 1
ATOM 2196 C C . VAL A 1 293 ? 22.564 2.341 6.186 1.00 91.12 293 VAL A C 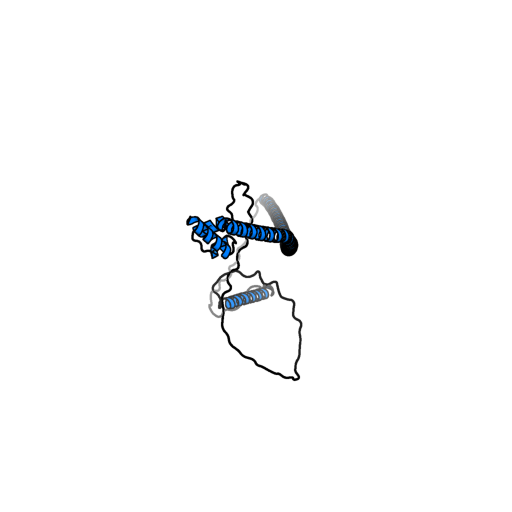1
ATOM 2198 O O . VAL A 1 293 ? 23.128 3.401 6.451 1.00 91.12 293 VAL A O 1
ATOM 2201 N N . GLU A 1 294 ? 23.221 1.323 5.620 1.00 92.06 294 GLU A N 1
ATOM 2202 C CA . GLU A 1 294 ? 24.629 1.414 5.201 1.00 92.06 294 GLU A CA 1
ATOM 2203 C C . GLU A 1 294 ? 24.843 2.474 4.124 1.00 92.06 294 GLU A C 1
ATOM 2205 O O . GLU A 1 294 ? 25.781 3.265 4.223 1.00 92.06 294 GLU A O 1
ATOM 2210 N N . LEU A 1 295 ? 23.943 2.556 3.142 1.00 93.00 295 LEU A N 1
ATOM 2211 C CA . LEU A 1 295 ? 23.999 3.597 2.121 1.00 93.00 295 LEU A CA 1
ATOM 2212 C C . LEU A 1 295 ? 23.854 4.991 2.743 1.00 93.00 295 LEU A C 1
ATOM 2214 O O . LEU A 1 295 ? 24.609 5.902 2.410 1.00 93.00 295 LEU A O 1
ATOM 2218 N N . VAL A 1 296 ? 22.919 5.162 3.682 1.00 90.62 296 VAL A N 1
ATOM 2219 C CA . VAL A 1 296 ? 22.740 6.421 4.417 1.00 90.62 296 VAL A CA 1
ATOM 2220 C C . VAL A 1 296 ? 23.993 6.778 5.222 1.00 90.62 296 VAL A C 1
ATOM 2222 O O . VAL A 1 296 ? 24.411 7.936 5.190 1.00 90.62 296 VAL A O 1
ATOM 2225 N N . LYS A 1 297 ? 24.623 5.793 5.873 1.00 90.81 297 LYS A N 1
ATOM 2226 C CA . LYS A 1 297 ? 25.887 5.940 6.609 1.00 90.81 297 LYS A CA 1
ATOM 2227 C C . LYS A 1 297 ? 27.043 6.346 5.697 1.00 90.81 297 LYS A C 1
ATOM 2229 O O . LYS A 1 297 ? 27.870 7.180 6.067 1.00 90.81 297 LYS A O 1
ATOM 2234 N N . GLU A 1 298 ? 27.132 5.755 4.509 1.00 91.62 298 GLU A N 1
ATOM 2235 C CA . GLU A 1 298 ? 28.190 6.072 3.552 1.00 91.62 298 GLU A CA 1
ATOM 2236 C C . GLU A 1 298 ? 27.983 7.456 2.930 1.00 91.62 298 GLU A C 1
ATOM 2238 O O . GLU A 1 298 ? 28.930 8.234 2.813 1.00 91.62 298 GLU A O 1
ATOM 2243 N N . MET A 1 299 ? 26.737 7.806 2.618 1.00 88.12 299 MET A N 1
ATOM 2244 C CA . MET A 1 299 ? 26.370 9.135 2.139 1.00 88.12 299 MET A CA 1
ATOM 2245 C C . MET A 1 299 ? 26.660 10.209 3.190 1.00 88.12 299 MET A C 1
ATOM 2247 O O . MET A 1 299 ? 27.274 11.220 2.855 1.00 88.12 299 MET A O 1
ATOM 2251 N N . SER A 1 300 ? 26.303 9.988 4.460 1.00 85.19 300 SER A N 1
ATOM 2252 C CA . SER A 1 300 ? 26.610 10.939 5.537 1.00 85.19 300 SER A CA 1
ATOM 2253 C C . SER A 1 300 ? 28.115 11.059 5.780 1.00 85.19 300 SER A C 1
ATOM 2255 O O . SER A 1 300 ? 28.621 12.157 5.991 1.00 85.19 300 SER A O 1
ATOM 2257 N N . ARG A 1 301 ? 28.863 9.951 5.682 1.00 88.19 301 ARG A N 1
ATOM 2258 C CA . ARG A 1 301 ? 30.329 9.962 5.788 1.00 88.19 301 ARG A CA 1
ATOM 2259 C C . ARG A 1 301 ? 30.986 10.753 4.656 1.00 88.19 301 ARG A C 1
ATOM 2261 O O . ARG A 1 301 ? 31.948 11.468 4.909 1.00 88.19 301 ARG A O 1
ATOM 2268 N N . ARG A 1 302 ? 30.482 10.629 3.423 1.00 87.00 302 ARG A N 1
ATOM 2269 C CA . ARG A 1 302 ? 30.975 11.389 2.261 1.00 87.00 302 ARG A CA 1
ATOM 2270 C C . ARG A 1 302 ? 30.609 12.872 2.340 1.00 87.00 302 ARG A C 1
ATOM 2272 O O . ARG A 1 302 ? 31.413 13.692 1.924 1.00 87.00 302 ARG A O 1
ATOM 2279 N N . GLN A 1 303 ? 29.442 13.207 2.893 1.00 79.31 303 GLN A N 1
ATOM 2280 C CA . GLN A 1 303 ? 29.018 14.595 3.114 1.00 79.31 303 GLN A CA 1
ATOM 2281 C C . GLN A 1 303 ? 29.854 15.307 4.182 1.00 79.31 303 GLN A C 1
ATOM 2283 O O . GLN A 1 303 ? 30.138 16.481 4.026 1.00 79.31 303 GLN A O 1
ATOM 2288 N N . LEU A 1 304 ? 30.281 14.604 5.236 1.00 74.38 304 LEU A N 1
ATOM 2289 C CA . LEU A 1 304 ? 31.161 15.167 6.272 1.00 74.38 304 LEU A CA 1
ATOM 2290 C C . LEU A 1 304 ? 32.625 15.329 5.824 1.00 74.38 304 LEU A C 1
ATOM 2292 O O . LEU A 1 304 ? 33.413 15.938 6.539 1.00 74.38 304 LEU A O 1
ATOM 2296 N N . ALA A 1 305 ? 33.006 14.729 4.693 1.00 71.62 305 ALA A N 1
ATOM 2297 C CA . ALA A 1 305 ? 34.367 14.763 4.157 1.00 71.62 305 ALA A CA 1
ATOM 2298 C C . ALA A 1 305 ? 34.562 15.798 3.030 1.00 71.62 305 ALA A C 1
ATOM 2300 O O . ALA A 1 305 ? 35.669 15.895 2.498 1.00 71.62 305 ALA A O 1
ATOM 2301 N N . GLN A 1 306 ? 33.504 16.520 2.648 1.00 54.81 306 GLN A N 1
ATOM 2302 C CA . GLN A 1 306 ? 33.542 17.682 1.752 1.00 54.81 306 GLN A CA 1
ATOM 2303 C C . GLN A 1 306 ? 33.417 18.964 2.568 1.00 54.81 306 GLN A C 1
ATOM 2305 O O . GLN A 1 306 ? 34.028 19.966 2.139 1.00 54.81 306 GLN A O 1
#

Radius of gyration: 51.81 Å; chains: 1; bounding box: 109×84×159 Å